Protein AF-A0A2H0XTJ5-F1 (afdb_monomer)

Radius of gyration: 18.77 Å; Cα contacts (8 Å, |Δi|>4): 258; chains: 1; bounding box: 38×48×47 Å

Organism: NCBI:txid2014293

Mean predicted aligned error: 5.38 Å

Sequence (256 aa):
MKNSYQYGIGRVRALEAYLMTKQQIERMAGSESFEATFAVLSETPYAETLPRLKTAFDFEELVKLEFIALEDLLLKLSFNHPVIASLFAKRIYTTSPFEVDKQYFANLRKACKTTQSPLIKNFIKHMIDSVNLKSLLRSRSKEELFSAFIPGGLLDRDLILSLSGKSLDEIISRLEFSPYFPAIKVSFPHLFERQLDNFMINEFKRAKYLASGLDPLVGFFLAKENELKTIRFILICKKNSVVSKEINERVRINYA

Nearest PDB structures (foldseek):
  5gar-assembly1_M  TM=6.856E-01  e=7.584E-07  Thermus thermophilus
  5y5z-assembly1_M  TM=6.726E-01  e=1.082E-05  Thermus thermophilus HB8
  1r5z-assembly2_B  TM=6.935E-01  e=3.363E-04  Thermus thermophilus
  6xby-assembly1_d  TM=6.479E-01  e=3.858E-04  Bos taurus
  1v9m-assembly1_A  TM=6.175E-01  e=3.521E-04  Thermus thermophilus

pLDDT: mean 88.07, std 10.21, range [39.62, 97.06]

Structure (mmCIF, N/CA/C/O backbone):
data_AF-A0A2H0XTJ5-F1
#
_entry.id   AF-A0A2H0XTJ5-F1
#
loop_
_atom_site.group_PDB
_atom_site.id
_atom_site.type_symbol
_atom_site.label_atom_id
_atom_site.label_alt_id
_atom_site.label_comp_id
_atom_site.label_asym_id
_atom_site.label_entity_id
_atom_site.label_seq_id
_atom_site.pdbx_PDB_ins_code
_atom_site.Cartn_x
_atom_site.Cartn_y
_atom_site.Cartn_z
_atom_site.occupancy
_atom_site.B_iso_or_equiv
_atom_site.auth_seq_id
_atom_site.auth_comp_id
_atom_site.auth_asym_id
_atom_site.auth_atom_id
_atom_site.pdbx_PDB_model_num
ATOM 1 N N . MET A 1 1 ? 8.562 -11.895 -26.395 1.00 49.59 1 MET A N 1
ATOM 2 C CA . MET A 1 1 ? 8.035 -11.989 -25.009 1.00 49.59 1 MET A CA 1
ATOM 3 C C . MET A 1 1 ? 6.652 -11.323 -24.826 1.00 49.59 1 MET A C 1
ATOM 5 O O . MET A 1 1 ? 6.397 -10.754 -23.776 1.00 49.59 1 MET A O 1
ATOM 9 N N . LYS A 1 2 ? 5.724 -11.374 -25.801 1.00 47.22 2 LYS A N 1
ATOM 10 C CA . LYS A 1 2 ? 4.393 -10.723 -25.669 1.00 47.22 2 LYS A CA 1
ATOM 11 C C . LYS A 1 2 ? 3.303 -11.627 -25.054 1.00 47.22 2 LYS A C 1
ATOM 13 O O . LYS A 1 2 ? 2.285 -11.114 -24.611 1.00 47.22 2 LYS A O 1
ATOM 18 N N . ASN A 1 3 ? 3.546 -12.941 -24.964 1.00 53.50 3 ASN A N 1
ATOM 19 C CA . ASN A 1 3 ? 2.555 -13.942 -24.532 1.00 53.50 3 ASN A CA 1
ATOM 20 C C . ASN A 1 3 ? 2.832 -14.606 -23.174 1.00 53.50 3 ASN A C 1
ATOM 22 O O . ASN A 1 3 ? 2.044 -15.443 -22.752 1.00 53.50 3 ASN A O 1
ATOM 26 N N . SER A 1 4 ? 3.909 -14.251 -22.467 1.00 70.94 4 SER A N 1
ATOM 27 C CA . SER A 1 4 ? 4.348 -15.031 -21.301 1.00 70.94 4 SER A CA 1
ATOM 28 C C . SER A 1 4 ? 3.350 -14.993 -20.134 1.00 70.94 4 SER A C 1
ATOM 30 O O . SER A 1 4 ? 3.146 -16.001 -19.474 1.00 70.94 4 SER A O 1
ATOM 32 N N . TYR A 1 5 ? 2.678 -13.862 -19.899 1.00 86.88 5 TYR A N 1
ATOM 33 C CA . TYR A 1 5 ? 1.877 -13.653 -18.683 1.00 86.88 5 TYR A CA 1
ATOM 34 C C . TYR A 1 5 ? 0.375 -13.913 -18.839 1.00 86.88 5 TYR A C 1
ATOM 36 O O . TYR A 1 5 ? -0.358 -13.712 -17.880 1.00 86.88 5 TYR A O 1
ATOM 44 N N . GLN A 1 6 ? -0.114 -14.352 -20.005 1.00 88.62 6 GLN A N 1
ATOM 45 C CA . GLN A 1 6 ? -1.562 -14.448 -20.266 1.00 88.62 6 GLN A CA 1
ATOM 46 C C . GLN A 1 6 ? -2.296 -15.347 -19.264 1.00 88.62 6 GLN A C 1
ATOM 48 O O . GLN A 1 6 ? -3.328 -14.956 -18.721 1.00 88.62 6 GLN A O 1
ATOM 53 N N . TYR A 1 7 ? -1.718 -16.510 -18.950 1.00 90.62 7 TYR A N 1
ATOM 54 C CA . TYR A 1 7 ? -2.244 -17.390 -17.906 1.00 90.62 7 TYR A CA 1
ATOM 55 C C . TYR A 1 7 ? -2.279 -16.692 -16.538 1.00 90.62 7 TYR A C 1
ATOM 57 O O . TYR A 1 7 ? -3.302 -16.711 -15.856 1.00 90.62 7 TYR A O 1
ATOM 65 N N . GLY A 1 8 ? -1.185 -16.019 -16.163 1.00 91.69 8 GLY A N 1
ATOM 66 C CA . GLY A 1 8 ? -1.098 -15.263 -14.914 1.00 91.69 8 GLY A CA 1
ATOM 67 C C . GLY A 1 8 ? -2.139 -14.155 -14.818 1.00 91.69 8 GLY A C 1
ATOM 68 O O . GLY A 1 8 ? -2.797 -14.036 -13.790 1.00 91.69 8 GLY A O 1
ATOM 69 N N . ILE A 1 9 ? -2.352 -13.412 -15.906 1.00 90.94 9 ILE A N 1
ATOM 70 C CA . ILE A 1 9 ? -3.372 -12.362 -16.012 1.00 90.94 9 ILE A CA 1
ATOM 71 C C . ILE A 1 9 ? -4.774 -12.953 -15.831 1.00 90.94 9 ILE A C 1
ATOM 73 O O . ILE A 1 9 ? -5.553 -12.440 -15.030 1.00 90.94 9 ILE A O 1
ATOM 77 N N . GLY A 1 10 ? -5.099 -14.038 -16.541 1.00 90.75 10 GLY A N 1
ATOM 78 C CA . GLY A 1 10 ? -6.387 -14.720 -16.393 1.00 90.75 10 GLY A CA 1
ATOM 79 C C . GLY A 1 10 ? -6.615 -15.206 -14.961 1.00 90.75 10 GLY A C 1
ATOM 80 O O . GLY A 1 10 ? -7.697 -15.019 -14.406 1.00 90.75 10 GLY A O 1
ATOM 81 N N . ARG A 1 11 ? -5.569 -15.753 -14.327 1.00 93.44 11 ARG A N 1
ATOM 82 C CA . ARG A 1 11 ? -5.642 -16.238 -12.948 1.00 93.44 11 ARG A CA 1
ATOM 83 C C . ARG A 1 11 ? -5.862 -15.111 -11.941 1.00 93.44 11 ARG A C 1
ATOM 85 O O . ARG A 1 11 ? -6.751 -15.253 -11.108 1.00 93.44 11 ARG A O 1
ATOM 92 N N . VAL A 1 12 ? -5.114 -14.005 -12.012 1.00 92.31 12 VAL A N 1
ATOM 93 C CA . VAL A 1 12 ? -5.320 -12.881 -11.076 1.00 92.31 12 VAL A CA 1
ATOM 94 C C . VAL A 1 12 ? -6.685 -12.226 -11.268 1.00 92.31 12 VAL A C 1
ATOM 96 O O . VAL A 1 12 ? -7.342 -11.936 -10.279 1.00 92.31 12 VAL A O 1
ATOM 99 N N . ARG A 1 13 ? -7.180 -12.100 -12.507 1.00 89.38 13 ARG A N 1
ATOM 100 C CA . ARG A 1 13 ? -8.530 -11.571 -12.773 1.00 89.38 13 ARG A CA 1
ATOM 101 C C . ARG A 1 13 ? -9.635 -12.435 -12.173 1.00 89.38 13 ARG A C 1
ATOM 103 O O . ARG A 1 13 ? -10.603 -11.898 -11.653 1.00 89.38 13 ARG A O 1
ATOM 110 N N . ALA A 1 14 ? -9.493 -13.759 -12.219 1.00 91.75 14 ALA A N 1
ATOM 111 C CA . ALA A 1 14 ? -10.429 -14.651 -11.540 1.00 91.75 14 ALA A CA 1
ATOM 112 C C . ALA A 1 14 ? -10.365 -14.479 -10.011 1.00 91.75 14 ALA A C 1
ATOM 114 O O . ALA A 1 14 ? -11.395 -14.482 -9.346 1.00 91.75 14 ALA A O 1
ATOM 115 N N . LEU A 1 15 ? -9.163 -14.286 -9.457 1.00 93.25 15 LEU A N 1
ATOM 116 C CA . LEU A 1 15 ? -8.963 -14.073 -8.022 1.00 93.25 15 LEU A CA 1
ATOM 117 C C . LEU A 1 15 ? -9.425 -12.693 -7.536 1.00 93.25 15 LEU A C 1
ATOM 119 O O . LEU A 1 15 ? -9.760 -12.558 -6.365 1.00 93.25 15 LEU A O 1
ATOM 123 N N . GLU A 1 16 ? -9.506 -11.682 -8.406 1.00 90.31 16 GLU A N 1
ATOM 124 C CA . GLU A 1 16 ? -10.088 -10.380 -8.052 1.00 90.31 16 GLU A CA 1
ATOM 125 C C . GLU A 1 16 ? -11.544 -10.496 -7.578 1.00 90.31 16 GLU A C 1
ATOM 127 O O . GLU A 1 16 ? -11.965 -9.703 -6.741 1.00 90.31 16 GLU A O 1
ATOM 132 N N . ALA A 1 17 ? -12.299 -11.498 -8.048 1.00 90.00 17 ALA A N 1
ATOM 133 C CA . ALA A 1 17 ? -13.667 -11.758 -7.587 1.00 90.00 17 ALA A CA 1
ATOM 134 C C . ALA A 1 17 ? -13.741 -12.223 -6.119 1.00 90.00 17 ALA A C 1
ATOM 136 O O . ALA A 1 17 ? -14.810 -12.191 -5.518 1.00 90.00 17 ALA A O 1
ATOM 137 N N . TYR A 1 18 ? -12.609 -12.644 -5.547 1.00 91.50 18 TYR A N 1
ATOM 138 C CA . TYR A 1 18 ? -12.470 -13.067 -4.153 1.00 91.50 18 TYR A CA 1
ATOM 139 C C . TYR A 1 18 ? -11.888 -11.961 -3.261 1.00 91.50 18 TYR A C 1
ATOM 141 O O . TYR A 1 18 ? -11.615 -12.191 -2.084 1.00 91.50 18 TYR A O 1
ATOM 149 N N . LEU A 1 19 ? -11.677 -10.756 -3.796 1.00 92.62 19 LEU A N 1
ATOM 150 C CA . LEU A 1 19 ? -11.391 -9.599 -2.959 1.00 92.62 19 LEU A CA 1
ATOM 151 C C . LEU A 1 19 ? -12.629 -9.243 -2.134 1.00 92.62 19 LEU A C 1
ATOM 153 O O . LEU A 1 19 ? -13.767 -9.356 -2.591 1.00 92.62 19 LEU A O 1
ATOM 157 N N . MET A 1 20 ? -12.398 -8.787 -0.911 1.00 93.25 20 MET A N 1
ATOM 158 C CA . MET A 1 20 ? -13.435 -8.284 -0.035 1.00 93.25 20 MET A CA 1
ATOM 159 C C . MET A 1 20 ? -14.155 -7.120 -0.692 1.00 93.25 20 MET A C 1
ATOM 161 O O . MET A 1 20 ? -13.550 -6.128 -1.100 1.00 93.25 20 MET A O 1
ATOM 165 N N . THR A 1 21 ? -15.472 -7.228 -0.711 1.00 92.50 21 THR A N 1
ATOM 166 C CA . THR A 1 21 ? -16.360 -6.176 -1.181 1.00 92.50 21 THR A CA 1
ATOM 167 C C . THR A 1 21 ? -16.395 -5.009 -0.200 1.00 92.50 21 THR A C 1
ATOM 169 O O . THR A 1 21 ? -16.154 -5.154 1.005 1.00 92.50 21 THR A O 1
ATOM 172 N N . LYS A 1 22 ? -16.798 -3.838 -0.702 1.00 91.06 22 LYS A N 1
ATOM 173 C CA . LYS A 1 22 ? -17.094 -2.668 0.133 1.00 91.06 22 LYS A CA 1
ATOM 174 C C . LYS A 1 22 ? -18.067 -3.000 1.275 1.00 91.06 22 LYS A C 1
ATOM 176 O O . LYS A 1 22 ? -17.803 -2.625 2.412 1.00 91.06 22 LYS A O 1
ATOM 181 N N . GLN A 1 23 ? -19.126 -3.764 0.997 1.00 91.81 23 GLN A N 1
ATOM 182 C CA . GLN A 1 23 ? -20.123 -4.152 1.999 1.00 91.81 23 GLN A CA 1
ATOM 183 C C . GLN A 1 23 ? -19.518 -4.999 3.129 1.00 91.81 23 GLN A C 1
ATOM 185 O O . GLN A 1 23 ? -19.837 -4.784 4.295 1.00 91.81 23 GLN A O 1
ATOM 190 N N . GLN A 1 24 ? -18.632 -5.950 2.814 1.00 94.31 24 GLN A N 1
ATOM 191 C CA . GLN A 1 24 ? -17.963 -6.757 3.842 1.00 94.31 24 GLN A CA 1
ATOM 192 C C . GLN A 1 24 ? -17.055 -5.895 4.729 1.00 94.31 24 GLN A C 1
ATOM 194 O O . GLN A 1 24 ? -17.065 -6.053 5.947 1.00 94.31 24 GLN A O 1
ATOM 199 N N . ILE A 1 25 ? -16.322 -4.942 4.144 1.00 94.00 25 ILE A N 1
ATOM 200 C CA . ILE A 1 25 ? -15.480 -4.008 4.908 1.00 94.00 25 ILE A CA 1
ATOM 201 C C . ILE A 1 25 ? -16.328 -3.102 5.809 1.00 94.00 25 ILE A C 1
ATOM 203 O O . ILE A 1 25 ? -15.980 -2.909 6.973 1.00 94.00 25 ILE A O 1
ATOM 207 N N . GLU A 1 26 ? -17.453 -2.585 5.314 1.00 93.38 26 GLU A N 1
ATOM 208 C CA . GLU A 1 26 ? -18.384 -1.770 6.106 1.00 93.38 26 GLU A CA 1
ATOM 209 C C . GLU A 1 26 ? -19.006 -2.572 7.257 1.00 93.38 26 GLU A C 1
ATOM 211 O O . GLU A 1 26 ? -19.064 -2.079 8.384 1.00 93.38 26 GLU A O 1
ATOM 216 N N . ARG A 1 27 ? -19.388 -3.838 7.021 1.00 94.31 27 ARG A N 1
ATOM 217 C CA . ARG A 1 27 ? -19.859 -4.753 8.079 1.00 94.31 27 ARG A CA 1
ATOM 218 C C . ARG A 1 27 ? -18.795 -4.966 9.158 1.00 94.31 27 ARG A C 1
ATOM 220 O O . ARG A 1 27 ? -19.106 -4.881 10.345 1.00 94.31 27 ARG A O 1
ATOM 227 N N . MET A 1 28 ? -17.538 -5.191 8.769 1.00 94.62 28 MET A N 1
ATOM 228 C CA . MET A 1 28 ? -16.428 -5.324 9.721 1.00 94.62 28 MET A CA 1
ATOM 229 C C . MET A 1 28 ? -16.216 -4.039 10.532 1.00 94.62 28 MET A C 1
ATOM 231 O O . MET A 1 28 ? -16.135 -4.080 11.756 1.00 94.62 28 MET A O 1
ATOM 235 N N . ALA A 1 29 ? -16.160 -2.881 9.872 1.00 94.00 29 ALA A N 1
ATOM 236 C CA . ALA A 1 29 ? -15.963 -1.597 10.544 1.00 94.00 29 ALA A CA 1
ATOM 237 C C . ALA A 1 29 ? -17.132 -1.237 11.484 1.00 94.00 29 ALA A C 1
ATOM 239 O O . ALA A 1 29 ? -16.916 -0.659 12.554 1.00 94.00 29 ALA A O 1
ATOM 240 N N . GLY A 1 30 ? -18.356 -1.614 11.107 1.00 93.38 30 GLY A N 1
ATOM 241 C CA . GLY A 1 30 ? -19.582 -1.396 11.873 1.00 93.38 30 GLY A CA 1
ATOM 242 C C . GLY A 1 30 ? -19.795 -2.348 13.052 1.00 93.38 30 GLY A C 1
ATOM 243 O O . GLY A 1 30 ? -20.556 -2.000 13.950 1.00 93.38 30 GLY A O 1
ATOM 244 N N . SER A 1 31 ? -19.113 -3.496 13.083 1.00 93.25 31 SER A N 1
ATOM 245 C CA . SER A 1 31 ? -19.304 -4.551 14.092 1.00 93.25 31 S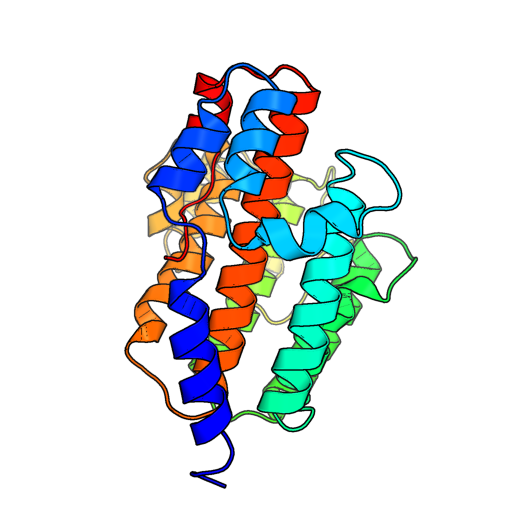ER A CA 1
ATOM 246 C C . SER A 1 31 ? -19.079 -4.059 15.527 1.00 93.25 31 SER A C 1
ATOM 248 O O . SER A 1 31 ? -18.193 -3.249 15.776 1.00 93.25 31 SER A O 1
ATOM 250 N N . GLU A 1 32 ? -19.848 -4.553 16.494 1.00 89.56 32 GLU A N 1
ATOM 251 C CA . GLU A 1 32 ? -19.819 -4.033 17.874 1.00 89.56 32 GLU A CA 1
ATOM 252 C C . GLU A 1 32 ? -18.581 -4.464 18.670 1.00 89.56 32 GLU A C 1
ATOM 254 O O . GLU A 1 32 ? -18.147 -3.750 19.571 1.00 89.56 32 GLU A O 1
ATOM 259 N N . SER A 1 33 ? -17.973 -5.596 18.309 1.00 90.12 33 SER A N 1
ATOM 260 C CA . SER A 1 33 ? -16.807 -6.144 19.000 1.00 90.12 33 SER A CA 1
ATOM 261 C C . SER A 1 33 ? -15.762 -6.702 18.037 1.00 90.12 33 SER A C 1
ATOM 263 O O . SER A 1 33 ? -15.978 -6.837 16.825 1.00 90.12 33 SER A O 1
ATOM 265 N N . PHE A 1 34 ? -14.600 -7.032 18.592 1.00 89.38 34 PHE A N 1
ATOM 266 C CA . PHE A 1 34 ? -13.524 -7.699 17.874 1.00 89.38 34 PHE A CA 1
ATOM 267 C C . PHE A 1 34 ? -13.931 -9.106 17.399 1.00 89.38 34 PHE A C 1
ATOM 269 O O . PHE A 1 34 ? -13.683 -9.458 16.248 1.00 89.38 34 PHE A O 1
ATOM 276 N N . GLU A 1 35 ? -14.646 -9.867 18.227 1.00 91.00 35 GLU A N 1
ATOM 277 C CA . GLU A 1 35 ? -15.180 -11.195 17.905 1.00 91.00 35 GLU A CA 1
ATOM 278 C C . GLU A 1 35 ? -16.220 -11.119 16.785 1.00 91.00 35 GLU A C 1
ATOM 280 O O . GLU A 1 35 ? -16.143 -11.885 15.827 1.00 91.00 35 GLU A O 1
ATOM 285 N N . ALA A 1 36 ? -17.145 -10.154 16.850 1.00 92.38 36 ALA A N 1
ATOM 286 C CA . ALA A 1 36 ? -18.127 -9.928 15.789 1.00 92.38 36 ALA A CA 1
ATOM 287 C C . ALA A 1 36 ? -17.445 -9.559 14.460 1.00 92.38 36 ALA A C 1
ATOM 289 O O . ALA A 1 36 ? -17.794 -10.080 13.402 1.00 92.38 36 ALA A O 1
ATOM 290 N N . THR A 1 37 ? -16.407 -8.720 14.520 1.00 93.12 37 THR A N 1
ATOM 291 C CA . THR A 1 37 ? -15.593 -8.359 13.348 1.00 93.12 37 THR A CA 1
ATOM 292 C C . THR A 1 37 ? -14.912 -9.588 12.738 1.00 93.12 37 THR A C 1
ATOM 294 O O . THR A 1 37 ? -14.866 -9.743 11.517 1.00 93.12 37 THR A O 1
ATOM 297 N N . PHE A 1 38 ? -14.388 -10.480 13.577 1.00 89.56 38 PHE A N 1
ATOM 298 C CA . PHE A 1 38 ? -13.741 -11.713 13.141 1.00 89.56 38 PHE A CA 1
ATOM 299 C C . PHE A 1 38 ? -14.737 -12.757 12.612 1.00 89.56 38 PHE A C 1
ATOM 301 O O . PHE A 1 38 ? -14.410 -13.503 11.688 1.00 89.56 38 PHE A O 1
ATOM 308 N N . ALA A 1 39 ? -15.967 -12.779 13.129 1.00 91.44 39 ALA A N 1
ATOM 309 C CA . ALA A 1 39 ? -17.047 -13.592 12.577 1.00 91.44 39 ALA A CA 1
ATOM 310 C C . ALA A 1 39 ? -17.358 -13.172 11.132 1.00 91.44 39 ALA A C 1
ATOM 312 O O . ALA A 1 39 ? -17.374 -14.023 10.249 1.00 91.44 39 ALA A O 1
ATOM 313 N N . VAL A 1 40 ? -17.456 -11.863 10.857 1.00 93.94 40 VAL A N 1
ATOM 314 C CA . VAL A 1 40 ? -17.599 -11.356 9.478 1.00 93.94 40 VAL A CA 1
ATOM 315 C C . VAL A 1 40 ? -16.413 -11.780 8.609 1.00 93.94 40 VAL A C 1
ATOM 317 O O . VAL A 1 40 ? -16.605 -12.187 7.468 1.00 93.94 40 VAL A O 1
ATOM 320 N N . LEU A 1 41 ? -15.185 -11.732 9.136 1.00 93.19 41 LEU A N 1
ATOM 321 C CA . LEU A 1 41 ? -13.993 -12.178 8.407 1.00 93.19 41 LEU A CA 1
ATOM 322 C C . LEU A 1 41 ? -14.039 -13.680 8.075 1.00 93.19 41 LEU A C 1
ATOM 324 O O . LEU A 1 41 ? -13.599 -14.084 7.000 1.00 93.19 41 LEU A O 1
ATOM 328 N N . SER A 1 42 ? -14.630 -14.493 8.948 1.00 91.69 42 SER A N 1
ATOM 329 C CA . SER A 1 42 ? -14.846 -15.932 8.736 1.00 91.69 42 SER A CA 1
ATOM 330 C C . SER A 1 42 ? -15.876 -16.247 7.641 1.00 91.69 42 SER A C 1
ATOM 332 O O . SER A 1 42 ? -15.959 -17.387 7.200 1.00 91.69 42 SER A O 1
ATOM 334 N N . GLU A 1 43 ? -16.639 -15.259 7.167 1.00 93.38 43 GLU A N 1
ATOM 335 C CA . GLU A 1 43 ? -17.560 -15.392 6.024 1.00 93.38 43 GLU A CA 1
ATOM 336 C C . GLU A 1 43 ? -16.899 -15.028 4.679 1.00 93.38 43 GLU A C 1
ATOM 338 O O . GLU A 1 43 ? -17.547 -14.996 3.632 1.00 93.38 43 GLU A O 1
ATOM 343 N N . THR A 1 44 ? -15.613 -14.682 4.693 1.00 93.38 44 THR A N 1
ATOM 344 C CA . THR A 1 44 ? -14.850 -14.266 3.508 1.00 93.38 44 THR A CA 1
ATOM 345 C C . THR A 1 44 ? -13.850 -15.352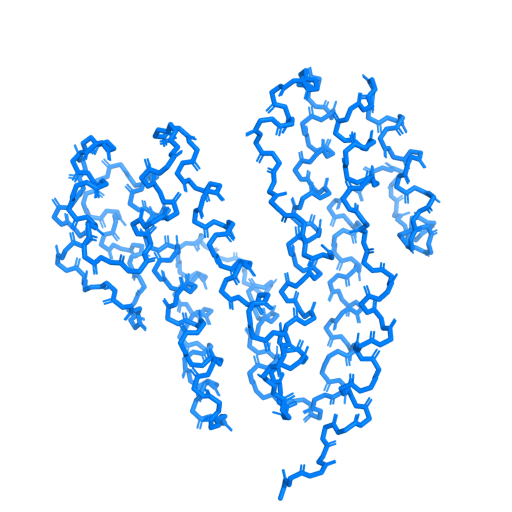 3.096 1.00 93.38 44 THR A C 1
ATOM 347 O O . THR A 1 44 ? -13.675 -16.327 3.829 1.00 93.38 44 THR A O 1
ATOM 350 N N . PRO A 1 45 ? -13.111 -15.192 1.981 1.00 92.69 45 PRO A N 1
ATOM 351 C CA . PRO A 1 45 ? -12.065 -16.148 1.603 1.00 92.69 45 PRO A CA 1
ATOM 352 C C . PRO A 1 45 ? -10.981 -16.361 2.672 1.00 92.69 45 PRO A C 1
ATOM 354 O O . PRO A 1 45 ? -10.313 -17.391 2.669 1.00 92.69 45 PRO A O 1
ATOM 357 N N . TYR A 1 46 ? -10.845 -15.442 3.637 1.00 93.56 46 TYR A N 1
ATOM 358 C CA . TYR A 1 46 ? -9.939 -15.608 4.775 1.00 93.56 46 TYR A CA 1
ATOM 359 C C . TYR A 1 46 ? -10.293 -16.805 5.668 1.00 93.56 46 TYR A C 1
ATOM 361 O O . TYR A 1 46 ? -9.413 -17.298 6.373 1.00 93.56 46 TYR A O 1
ATOM 369 N N . ALA A 1 47 ? -11.525 -17.325 5.600 1.00 93.25 47 ALA A N 1
ATOM 370 C CA . ALA A 1 47 ? -11.966 -18.529 6.306 1.00 93.25 47 ALA A CA 1
ATOM 371 C C . ALA A 1 47 ? -11.059 -19.752 6.074 1.00 93.25 47 ALA A C 1
ATOM 373 O O . ALA A 1 47 ? -10.957 -20.610 6.945 1.00 93.25 47 ALA A O 1
ATOM 374 N N . GLU A 1 48 ? -10.363 -19.828 4.935 1.00 92.06 48 GLU A N 1
ATOM 375 C CA . GLU A 1 48 ? -9.410 -20.908 4.642 1.00 92.06 48 GLU A CA 1
ATOM 376 C C . GLU A 1 48 ? -8.092 -20.789 5.429 1.00 92.06 48 GLU A C 1
ATOM 378 O O . GLU A 1 48 ? -7.407 -21.791 5.678 1.00 92.06 48 GLU A O 1
ATOM 383 N N . THR A 1 49 ? -7.728 -19.568 5.827 1.00 92.19 49 THR A N 1
ATOM 384 C CA . THR A 1 49 ? -6.479 -19.256 6.534 1.00 92.19 49 THR A CA 1
ATOM 385 C C . THR A 1 49 ? -6.678 -19.196 8.045 1.00 92.19 49 THR A C 1
ATOM 387 O O . THR A 1 49 ? -5.768 -19.576 8.780 1.00 92.19 49 THR A O 1
ATOM 390 N N . LEU A 1 50 ? -7.859 -18.792 8.529 1.00 91.00 50 LEU A N 1
ATOM 391 C CA . LEU A 1 50 ? -8.143 -18.676 9.969 1.00 91.00 50 LEU A CA 1
ATOM 392 C C . LEU A 1 50 ? -7.843 -19.957 10.783 1.00 91.00 50 LEU A C 1
ATOM 394 O O . LEU A 1 50 ? -7.252 -19.834 11.855 1.00 91.00 50 LEU A O 1
ATOM 398 N N . PRO A 1 51 ? -8.142 -21.184 10.305 1.00 89.75 51 PRO A N 1
ATOM 399 C CA . PRO A 1 51 ? -7.812 -22.413 11.033 1.00 89.75 51 PRO A CA 1
ATOM 400 C C . PRO A 1 51 ? -6.307 -22.704 11.131 1.00 89.75 51 PRO A C 1
ATOM 402 O O . PRO A 1 51 ? -5.901 -23.577 11.890 1.00 89.75 51 PRO A O 1
ATOM 405 N N . ARG A 1 52 ? -5.475 -22.018 10.336 1.00 90.81 52 ARG A N 1
ATOM 406 C CA . ARG A 1 52 ? -4.014 -22.206 10.290 1.00 90.81 52 ARG A CA 1
ATOM 407 C C . ARG A 1 52 ? -3.267 -21.283 11.253 1.00 90.81 52 ARG A C 1
ATOM 409 O O . ARG A 1 52 ? -2.043 -21.371 11.336 1.00 90.81 52 ARG A O 1
ATOM 416 N N . LEU A 1 53 ? -3.976 -20.384 11.935 1.00 89.81 53 LEU A N 1
ATOM 417 C CA . LEU A 1 53 ? -3.397 -19.491 12.934 1.00 89.81 53 LEU A CA 1
ATOM 418 C C . LEU A 1 53 ? -2.988 -20.297 14.172 1.00 89.81 53 LEU A C 1
ATOM 420 O O . LEU A 1 53 ? -3.732 -21.156 14.639 1.00 89.81 53 LEU A O 1
ATOM 424 N N . LYS A 1 54 ? -1.814 -20.003 14.731 1.00 87.62 54 LYS A N 1
ATOM 425 C CA . LYS A 1 54 ? -1.322 -20.612 15.976 1.00 87.62 54 LYS A CA 1
ATOM 426 C C . LYS A 1 54 ? -2.123 -20.144 17.178 1.00 87.62 54 LYS A C 1
ATOM 428 O O . LYS A 1 54 ? -2.316 -20.907 18.118 1.00 87.62 54 LYS A O 1
ATOM 433 N N . THR A 1 55 ? -2.553 -18.886 17.145 1.00 86.88 55 THR A N 1
ATOM 434 C CA . THR A 1 55 ? -3.361 -18.272 18.195 1.00 86.88 55 THR A CA 1
ATOM 435 C C . THR A 1 55 ? -4.661 -17.771 17.589 1.00 86.88 55 THR A C 1
ATOM 437 O O . THR A 1 55 ? -4.662 -17.108 16.548 1.00 86.88 55 THR A O 1
ATOM 440 N N . ALA A 1 56 ? -5.779 -18.074 18.250 1.00 80.19 56 ALA A N 1
ATOM 441 C CA . ALA A 1 56 ? -7.075 -17.550 17.851 1.00 80.19 56 ALA A CA 1
ATOM 442 C C . ALA A 1 56 ? -7.024 -16.017 17.785 1.00 80.19 56 ALA A C 1
ATOM 444 O O . ALA A 1 56 ? -6.465 -15.361 18.665 1.00 80.19 56 ALA A O 1
ATOM 445 N N . PHE A 1 57 ? -7.615 -15.460 16.731 1.00 79.81 57 PHE A N 1
ATOM 446 C CA . PHE A 1 57 ? -7.662 -14.023 16.485 1.00 79.81 57 PHE A CA 1
ATOM 447 C C . PHE A 1 57 ? -6.304 -13.310 16.300 1.00 79.81 57 PHE A C 1
ATOM 449 O O . PHE A 1 57 ? -6.227 -12.081 16.404 1.00 79.81 57 PHE A O 1
ATOM 456 N N . ASP A 1 58 ? -5.229 -14.039 15.984 1.00 86.50 58 ASP A N 1
ATOM 457 C CA . ASP A 1 58 ? -3.944 -13.426 15.637 1.00 86.50 58 ASP A CA 1
ATOM 458 C C . ASP A 1 58 ? -3.957 -12.868 14.205 1.00 86.50 58 ASP A C 1
ATOM 460 O O . ASP A 1 58 ? -3.705 -13.557 13.213 1.00 86.50 58 ASP A O 1
ATOM 464 N N . PHE A 1 59 ? -4.264 -11.576 14.094 1.00 84.75 59 PHE A N 1
ATOM 465 C CA . PHE A 1 59 ? -4.316 -10.894 12.805 1.00 84.75 59 PHE A CA 1
ATOM 466 C C . PHE A 1 59 ? -2.929 -10.624 12.201 1.00 84.75 59 PHE A C 1
ATOM 468 O O . PHE A 1 59 ? -2.829 -10.451 10.986 1.00 84.75 59 PHE A O 1
ATOM 475 N N . GLU A 1 60 ? -1.860 -10.570 13.002 1.00 86.50 60 GLU A N 1
ATOM 476 C CA . GLU A 1 60 ? -0.503 -10.400 12.468 1.00 86.50 60 GLU A CA 1
ATOM 477 C C . GLU A 1 60 ? -0.054 -11.692 11.784 1.00 86.50 60 GLU A C 1
ATOM 479 O O . GLU A 1 60 ? 0.521 -11.650 10.693 1.00 86.50 60 GLU A O 1
ATOM 484 N N . GLU A 1 61 ? -0.378 -12.845 12.375 1.00 90.19 61 GLU A N 1
ATOM 485 C CA . GLU A 1 61 ? -0.153 -14.140 11.741 1.00 90.19 61 GLU A CA 1
ATOM 486 C C . GLU A 1 61 ? -1.031 -14.340 10.499 1.00 90.19 61 GLU A C 1
ATOM 488 O O . GLU A 1 61 ? -0.522 -14.797 9.474 1.00 90.19 61 GLU A O 1
ATOM 493 N N . LEU A 1 62 ? -2.297 -13.909 10.531 1.00 90.31 62 LEU A N 1
ATOM 494 C CA . LEU A 1 62 ? -3.166 -13.918 9.349 1.00 90.31 62 LEU A CA 1
ATOM 495 C C . LEU A 1 62 ? -2.539 -13.140 8.191 1.00 90.31 62 LEU A C 1
ATOM 497 O O . LEU A 1 62 ? -2.315 -13.695 7.116 1.00 90.31 62 LEU A O 1
ATOM 501 N N . VAL A 1 63 ? -2.193 -11.867 8.422 1.00 89.00 63 VAL A N 1
ATOM 502 C CA . VAL A 1 63 ? -1.515 -11.033 7.419 1.00 89.00 63 VAL A CA 1
ATOM 503 C C . VAL A 1 63 ? -0.227 -11.714 6.966 1.00 89.00 63 VAL A C 1
ATOM 505 O O . VAL A 1 63 ? 0.111 -11.681 5.781 1.00 89.00 63 VAL A O 1
ATOM 508 N N . LYS A 1 64 ? 0.494 -12.368 7.885 1.00 90.19 64 LYS A N 1
ATOM 509 C CA . LYS A 1 64 ? 1.738 -13.042 7.544 1.00 90.19 64 LYS A CA 1
ATOM 510 C C . LYS A 1 64 ? 1.537 -14.166 6.531 1.00 90.19 64 LYS A C 1
ATOM 512 O O . LYS A 1 64 ? 2.269 -14.176 5.536 1.00 90.19 64 LYS A O 1
ATOM 517 N N . LEU A 1 65 ? 0.607 -15.078 6.806 1.00 92.75 65 LEU A N 1
ATOM 518 C CA . LEU A 1 65 ? 0.301 -16.247 5.980 1.00 92.75 65 LEU A CA 1
ATOM 519 C C . LEU A 1 65 ? -0.271 -15.840 4.620 1.00 92.75 65 LEU A C 1
ATOM 521 O O . LEU A 1 65 ? 0.186 -16.339 3.593 1.00 92.75 65 LEU A O 1
ATOM 525 N N . GLU A 1 66 ? -1.186 -14.873 4.608 1.00 93.75 66 GLU A N 1
ATOM 526 C CA . GLU A 1 66 ? -1.801 -14.340 3.388 1.00 93.75 66 GLU A CA 1
ATOM 527 C C . GLU A 1 66 ? -0.766 -13.732 2.440 1.00 93.75 66 GLU A C 1
ATOM 529 O O . GLU A 1 66 ? -0.771 -14.004 1.240 1.00 93.75 66 GLU A O 1
ATOM 534 N N . PHE A 1 67 ? 0.190 -12.964 2.970 1.00 91.69 67 PHE A N 1
ATOM 535 C CA . PHE A 1 67 ? 1.271 -12.436 2.142 1.00 91.69 67 PHE A CA 1
ATOM 536 C C . PHE A 1 67 ? 2.216 -13.524 1.617 1.00 91.69 67 PHE A C 1
ATOM 538 O O . PHE A 1 67 ? 2.702 -13.377 0.502 1.00 91.69 67 PHE A O 1
ATOM 545 N N . ILE A 1 68 ? 2.501 -14.586 2.387 1.00 93.12 68 ILE A N 1
ATOM 546 C CA . ILE A 1 68 ? 3.341 -15.705 1.910 1.00 93.12 68 ILE A CA 1
ATOM 547 C C . ILE A 1 68 ? 2.648 -16.416 0.742 1.00 93.12 68 ILE A C 1
ATOM 549 O O . ILE A 1 68 ? 3.277 -16.679 -0.281 1.00 93.12 68 ILE A O 1
ATOM 553 N N . ALA A 1 69 ? 1.346 -16.685 0.868 1.00 94.88 69 ALA A N 1
ATOM 554 C CA . ALA A 1 69 ? 0.561 -17.298 -0.200 1.00 94.88 69 ALA A CA 1
ATOM 555 C C . ALA A 1 69 ? 0.501 -16.403 -1.451 1.00 94.88 69 ALA A C 1
ATOM 557 O O . ALA A 1 69 ? 0.652 -16.885 -2.575 1.00 94.88 69 ALA A O 1
ATOM 558 N N . LEU A 1 70 ? 0.331 -15.090 -1.261 1.00 95.56 70 LEU A N 1
ATOM 559 C CA . LEU A 1 70 ? 0.330 -14.112 -2.346 1.00 95.56 70 LEU A CA 1
ATOM 560 C C . LEU A 1 70 ? 1.692 -14.018 -3.052 1.00 95.56 70 LEU A C 1
ATOM 562 O O . LEU A 1 70 ? 1.736 -13.919 -4.279 1.00 95.56 70 LEU A O 1
ATOM 566 N N . GLU A 1 71 ? 2.788 -14.049 -2.293 1.00 95.81 71 GLU A N 1
ATOM 567 C CA . GLU A 1 71 ? 4.157 -14.028 -2.816 1.00 95.81 71 GLU A CA 1
ATOM 568 C C . GLU A 1 71 ? 4.436 -15.248 -3.691 1.00 95.81 71 GLU A C 1
ATOM 570 O O . GLU A 1 71 ? 4.812 -15.091 -4.854 1.00 95.81 71 GLU A O 1
ATOM 575 N N . ASP A 1 72 ? 4.170 -16.449 -3.173 1.00 96.19 72 ASP A N 1
ATOM 576 C CA . ASP A 1 72 ? 4.336 -17.702 -3.911 1.00 96.19 72 ASP A CA 1
ATOM 577 C C . ASP A 1 72 ? 3.518 -17.703 -5.213 1.00 96.19 72 ASP A C 1
ATOM 579 O O . ASP A 1 72 ? 4.041 -18.002 -6.291 1.00 96.19 72 ASP A O 1
ATOM 583 N N . LEU A 1 73 ? 2.252 -17.279 -5.139 1.00 97.06 73 LEU A N 1
ATOM 584 C CA . LEU A 1 73 ? 1.381 -17.159 -6.302 1.00 97.06 73 LEU A CA 1
ATOM 585 C C . LEU A 1 73 ? 1.958 -16.194 -7.345 1.00 97.06 73 LEU A C 1
ATOM 587 O O . LEU A 1 73 ? 2.117 -16.564 -8.509 1.00 97.06 73 LEU A O 1
ATOM 591 N N . LEU A 1 74 ? 2.253 -14.949 -6.967 1.00 96.12 74 LEU A N 1
ATOM 592 C CA . LEU A 1 74 ? 2.652 -13.925 -7.934 1.00 96.12 74 LEU A CA 1
ATOM 593 C C . LEU A 1 74 ? 4.047 -14.170 -8.506 1.00 96.12 74 LEU A C 1
ATOM 595 O O . LEU A 1 74 ? 4.273 -13.885 -9.686 1.00 96.12 74 LEU A O 1
ATOM 599 N N . LEU A 1 75 ? 4.972 -14.735 -7.730 1.00 96.31 75 LEU A N 1
ATOM 600 C CA . LEU A 1 75 ? 6.272 -15.162 -8.244 1.00 96.31 75 LEU A CA 1
ATOM 601 C C . LEU A 1 75 ? 6.114 -16.270 -9.287 1.00 96.31 75 LEU A C 1
ATOM 603 O O . LEU A 1 75 ? 6.669 -16.147 -10.379 1.00 96.31 75 LEU A O 1
ATOM 607 N N . LYS A 1 76 ? 5.278 -17.283 -9.028 1.00 96.12 76 LYS A N 1
ATOM 608 C CA . LYS A 1 76 ? 4.968 -18.332 -10.015 1.00 96.12 76 LYS A CA 1
ATOM 609 C C . LYS A 1 76 ? 4.337 -17.758 -11.283 1.00 96.12 76 LYS A C 1
ATOM 611 O O . LYS A 1 76 ? 4.822 -18.021 -12.380 1.00 96.12 76 LYS A O 1
ATOM 616 N N . LEU A 1 77 ? 3.299 -16.928 -11.149 1.00 95.06 77 LEU A N 1
ATOM 617 C CA . LEU A 1 77 ? 2.582 -16.347 -12.294 1.00 95.06 77 LEU A CA 1
ATOM 618 C C . LEU A 1 77 ? 3.427 -15.357 -13.110 1.00 95.06 77 LEU A C 1
ATOM 620 O O . LEU A 1 77 ? 3.125 -15.109 -14.279 1.00 95.06 77 LEU A O 1
ATOM 624 N N . SER A 1 78 ? 4.470 -14.786 -12.506 1.00 93.94 78 SER A N 1
ATOM 625 C CA . SER A 1 78 ? 5.381 -13.841 -13.155 1.00 93.94 78 SER A CA 1
ATOM 626 C C . SER A 1 78 ? 6.718 -14.449 -13.584 1.00 93.94 78 SER A C 1
ATOM 628 O O . SER A 1 78 ? 7.574 -13.712 -14.072 1.00 93.94 78 SER A O 1
ATOM 630 N N . PHE A 1 79 ? 6.915 -15.763 -13.433 1.00 94.19 79 PHE A N 1
ATOM 631 C CA . PHE A 1 79 ? 8.203 -16.430 -13.673 1.00 94.19 79 PHE A CA 1
ATOM 632 C C . PHE A 1 79 ? 9.353 -15.779 -12.890 1.00 94.19 79 PHE A C 1
ATOM 634 O O . PHE A 1 79 ? 10.416 -15.495 -13.440 1.00 94.19 79 PHE A O 1
ATOM 641 N N . ASN A 1 80 ? 9.119 -15.510 -11.603 1.00 94.56 80 ASN A N 1
ATOM 642 C CA . ASN A 1 80 ? 10.053 -14.841 -10.697 1.00 94.56 80 ASN A CA 1
ATO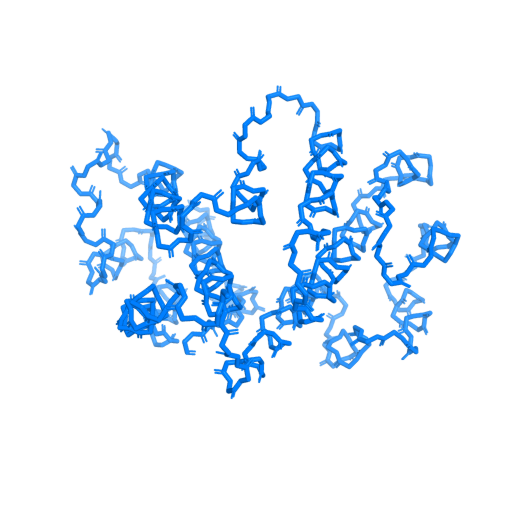M 643 C C . ASN A 1 80 ? 10.514 -13.470 -11.212 1.00 94.56 80 ASN A C 1
ATOM 645 O O . ASN A 1 80 ? 11.683 -13.103 -11.078 1.00 94.56 80 ASN A O 1
ATOM 649 N N . HIS A 1 81 ? 9.610 -12.701 -11.830 1.00 94.50 81 HIS A N 1
ATOM 650 C CA . HIS A 1 81 ? 9.996 -11.416 -12.394 1.00 94.50 81 HIS A CA 1
ATOM 651 C C . HIS A 1 81 ? 10.552 -10.484 -11.295 1.00 94.50 81 HIS A C 1
ATOM 653 O O . HIS A 1 81 ? 9.893 -10.303 -10.265 1.00 94.50 81 HIS A O 1
ATOM 659 N N . PRO A 1 82 ? 11.701 -9.808 -11.512 1.00 95.44 82 PRO A N 1
ATOM 660 C CA . PRO A 1 82 ? 12.366 -9.013 -10.476 1.00 95.44 82 PRO A CA 1
ATOM 661 C C . PRO A 1 82 ? 11.494 -7.931 -9.834 1.00 95.44 82 PRO A C 1
ATOM 663 O O . PRO A 1 82 ? 11.635 -7.658 -8.644 1.00 95.44 82 PRO A O 1
ATOM 666 N N . VAL A 1 83 ? 10.583 -7.317 -10.601 1.00 94.50 83 VAL A N 1
ATOM 667 C CA . VAL A 1 83 ? 9.621 -6.335 -10.061 1.00 94.50 83 VAL A CA 1
ATOM 668 C C . VAL A 1 83 ? 8.711 -6.977 -9.019 1.00 94.50 83 VAL A C 1
ATOM 670 O O . VAL A 1 83 ? 8.550 -6.402 -7.952 1.00 94.50 83 VAL A O 1
ATOM 673 N N . ILE A 1 84 ? 8.161 -8.163 -9.297 1.00 94.56 84 ILE A N 1
ATOM 674 C CA . ILE A 1 84 ? 7.269 -8.855 -8.361 1.00 94.56 84 ILE A CA 1
ATOM 675 C C . ILE A 1 84 ? 8.044 -9.264 -7.112 1.00 94.56 84 ILE A C 1
ATOM 677 O O . ILE A 1 84 ? 7.620 -8.926 -6.015 1.00 94.56 84 ILE A O 1
ATOM 681 N N . ALA A 1 85 ? 9.221 -9.876 -7.266 1.00 94.31 85 ALA A N 1
ATOM 682 C CA . ALA A 1 85 ? 10.078 -10.226 -6.130 1.00 94.31 85 ALA A CA 1
ATOM 683 C C . ALA A 1 85 ? 10.416 -9.008 -5.253 1.00 94.31 85 ALA A C 1
ATOM 685 O O . ALA A 1 85 ? 10.363 -9.067 -4.027 1.00 94.31 85 ALA A O 1
ATOM 686 N N . SER A 1 86 ? 10.699 -7.866 -5.882 1.00 93.50 86 SER A N 1
ATOM 687 C CA . SER A 1 86 ? 11.041 -6.642 -5.157 1.00 93.50 86 SER A CA 1
ATOM 688 C C . SER A 1 86 ? 9.864 -6.050 -4.379 1.00 93.50 86 SER A C 1
ATOM 690 O O . SER A 1 86 ? 10.118 -5.376 -3.388 1.00 93.50 86 SER A O 1
ATOM 692 N N . LEU A 1 87 ? 8.606 -6.302 -4.769 1.00 92.00 87 LEU A N 1
ATOM 693 C CA . LEU A 1 87 ? 7.423 -5.840 -4.022 1.00 92.00 87 LEU A CA 1
ATOM 694 C C . LEU A 1 87 ? 7.294 -6.529 -2.653 1.00 92.00 87 LEU A C 1
ATOM 696 O O . LEU A 1 87 ? 6.849 -5.904 -1.693 1.00 92.00 87 LEU A O 1
ATOM 700 N N . PHE A 1 88 ? 7.735 -7.783 -2.529 1.00 90.44 88 PHE A N 1
ATOM 701 C CA . PHE A 1 88 ? 7.680 -8.537 -1.268 1.00 90.44 88 PHE A CA 1
ATOM 702 C C . PHE A 1 88 ? 8.915 -8.341 -0.377 1.00 90.44 88 PHE A C 1
ATOM 704 O O . PHE A 1 88 ? 8.862 -8.586 0.831 1.00 90.44 88 PHE A O 1
ATOM 711 N N . ALA A 1 89 ? 10.007 -7.807 -0.936 1.00 84.62 89 ALA A N 1
ATOM 712 C CA . ALA A 1 89 ? 11.290 -7.660 -0.251 1.00 84.62 89 ALA A CA 1
ATOM 713 C C . ALA A 1 89 ? 11.239 -6.791 1.019 1.00 84.62 89 ALA A C 1
ATOM 715 O O . ALA A 1 89 ? 12.100 -6.937 1.884 1.00 84.62 89 ALA A O 1
ATOM 716 N N . LYS A 1 90 ? 10.223 -5.929 1.187 1.00 77.50 90 LYS A N 1
ATOM 717 C CA . LYS A 1 90 ? 10.065 -5.085 2.388 1.00 77.50 90 LYS A CA 1
ATOM 718 C C . LYS A 1 90 ? 10.046 -5.895 3.692 1.00 77.50 90 LYS A C 1
ATOM 720 O O . LYS A 1 90 ? 10.436 -5.383 4.735 1.00 77.50 90 LYS A O 1
ATOM 725 N N . ARG A 1 91 ? 9.612 -7.158 3.638 1.00 63.50 91 ARG A N 1
ATOM 726 C CA . ARG A 1 91 ? 9.410 -8.030 4.808 1.00 63.50 91 ARG A CA 1
ATOM 727 C C . ARG A 1 91 ? 10.683 -8.732 5.297 1.00 63.50 91 ARG A C 1
ATOM 729 O O . ARG A 1 91 ? 10.635 -9.379 6.337 1.00 63.50 91 ARG A O 1
ATOM 736 N N . ILE A 1 92 ? 11.797 -8.619 4.567 1.00 52.91 92 ILE A N 1
ATOM 737 C CA . ILE A 1 92 ? 13.048 -9.348 4.853 1.00 52.91 92 ILE A CA 1
ATOM 738 C C . ILE A 1 92 ? 13.930 -8.610 5.878 1.00 52.91 92 ILE A C 1
ATOM 740 O O . ILE A 1 92 ? 14.852 -9.195 6.441 1.00 52.91 92 ILE A O 1
ATOM 744 N N . TYR A 1 93 ? 13.659 -7.338 6.170 1.00 44.72 93 TYR A N 1
ATOM 745 C CA . TYR A 1 93 ? 14.605 -6.511 6.914 1.00 44.72 93 TYR A CA 1
ATOM 746 C C . TYR A 1 93 ? 14.267 -6.382 8.407 1.00 44.72 93 TYR A C 1
ATOM 748 O O . TYR A 1 93 ? 13.160 -6.010 8.786 1.00 44.72 93 TYR A O 1
ATOM 756 N N . THR A 1 94 ? 15.265 -6.658 9.250 1.00 39.62 94 THR A N 1
ATOM 757 C CA . THR A 1 94 ? 15.217 -6.665 10.725 1.00 39.62 94 THR A CA 1
ATOM 758 C C . THR A 1 94 ? 15.941 -5.462 11.356 1.00 39.62 94 THR A C 1
ATOM 760 O O . THR A 1 94 ? 16.356 -5.514 12.511 1.00 39.62 94 THR A O 1
ATOM 763 N N . THR A 1 95 ? 16.122 -4.365 10.612 1.00 41.47 95 THR A N 1
ATOM 764 C CA . THR A 1 95 ? 16.879 -3.165 11.036 1.00 41.47 95 THR A CA 1
ATOM 765 C C . THR A 1 95 ? 15.972 -1.924 11.128 1.00 41.47 95 THR A C 1
ATOM 767 O O . THR A 1 95 ? 14.804 -1.985 10.757 1.00 41.47 95 THR A O 1
ATOM 770 N N . SER A 1 96 ? 16.498 -0.807 11.656 1.00 50.00 96 SER A N 1
ATOM 771 C CA . SER A 1 96 ? 15.813 0.489 11.844 1.00 50.00 96 SER A CA 1
ATOM 772 C C . SER A 1 96 ? 14.855 0.865 10.690 1.00 50.00 96 SER A C 1
ATOM 774 O O . SER A 1 96 ? 15.272 0.785 9.530 1.00 50.00 96 SER A O 1
ATOM 776 N N . PRO A 1 97 ? 13.615 1.329 10.972 1.00 65.81 97 PRO A N 1
ATOM 777 C CA . PRO A 1 97 ? 12.553 1.505 9.972 1.00 65.81 97 PRO A CA 1
ATOM 778 C C . PRO A 1 97 ? 12.938 2.300 8.712 1.00 65.81 97 PRO A C 1
ATOM 780 O O . PRO A 1 97 ? 12.475 1.971 7.622 1.00 65.81 97 PRO A O 1
ATOM 783 N N . PHE A 1 98 ? 13.797 3.320 8.832 1.00 70.38 98 PHE A N 1
ATOM 784 C CA . PHE A 1 98 ? 14.162 4.189 7.704 1.00 70.38 98 PHE A CA 1
ATOM 785 C C . PHE A 1 98 ? 15.141 3.542 6.714 1.00 70.38 98 PHE A C 1
ATOM 787 O O . PHE A 1 98 ? 14.982 3.686 5.501 1.00 70.38 98 PHE A O 1
ATOM 794 N N . GLU A 1 99 ? 16.139 2.805 7.204 1.00 73.06 99 GLU A N 1
ATOM 795 C CA . GLU A 1 99 ? 17.134 2.151 6.339 1.00 73.06 99 GLU A CA 1
ATOM 796 C C . GLU A 1 99 ? 16.511 0.995 5.545 1.00 73.06 99 GLU A C 1
ATOM 798 O O . GLU A 1 99 ? 16.844 0.771 4.378 1.00 73.06 99 GLU A O 1
ATOM 803 N N . VAL A 1 100 ? 15.519 0.326 6.140 1.00 80.44 100 VAL A N 1
ATOM 804 C CA . VAL A 1 100 ? 14.703 -0.692 5.470 1.00 80.44 100 VAL A CA 1
ATOM 805 C C . VAL A 1 100 ? 13.977 -0.120 4.259 1.00 80.44 100 VAL A C 1
ATOM 807 O O . VAL A 1 100 ? 14.040 -0.694 3.169 1.00 80.44 100 VAL A O 1
ATOM 810 N N . ASP A 1 101 ? 13.313 1.024 4.428 1.00 85.88 101 ASP A N 1
ATOM 811 C CA . ASP A 1 101 ? 12.559 1.644 3.343 1.00 85.88 101 ASP A CA 1
ATOM 812 C C . ASP A 1 101 ? 13.486 2.098 2.206 1.00 85.88 101 ASP A C 1
ATOM 814 O O . ASP A 1 101 ? 13.199 1.823 1.037 1.00 85.88 101 ASP A O 1
ATOM 818 N N . LYS A 1 102 ? 14.644 2.699 2.513 1.00 88.81 102 LYS A N 1
ATOM 819 C CA . LYS A 1 102 ? 15.629 3.074 1.482 1.00 88.81 102 LYS A CA 1
ATOM 820 C C . LYS A 1 102 ? 16.080 1.879 0.653 1.00 88.81 102 LYS A C 1
ATOM 822 O O . LYS A 1 102 ? 16.055 1.949 -0.578 1.00 88.81 102 LYS A O 1
ATOM 827 N N . GLN A 1 103 ? 16.475 0.787 1.306 1.00 89.38 103 GLN A N 1
ATOM 828 C CA . GLN A 1 103 ? 16.950 -0.407 0.610 1.00 89.38 103 GLN A CA 1
ATOM 829 C C . GLN A 1 103 ? 15.837 -1.043 -0.232 1.00 89.38 103 GLN A C 1
ATOM 831 O O . GLN A 1 103 ? 16.065 -1.419 -1.387 1.00 89.38 103 GLN A O 1
ATOM 836 N N . TYR A 1 104 ? 14.623 -1.114 0.315 1.00 91.62 104 TYR A N 1
ATOM 837 C CA . TYR A 1 104 ? 13.444 -1.609 -0.389 1.00 91.62 104 TYR A CA 1
ATOM 838 C C . TYR A 1 104 ? 13.168 -0.813 -1.673 1.00 91.62 104 TYR A C 1
ATOM 840 O O . TYR A 1 104 ? 13.075 -1.393 -2.760 1.00 91.62 104 TYR A O 1
ATOM 848 N N . PHE A 1 105 ? 13.111 0.518 -1.592 1.00 93.75 105 PHE A N 1
ATOM 849 C CA . PHE A 1 105 ? 12.841 1.350 -2.766 1.00 93.75 105 PHE A CA 1
ATOM 850 C C . PHE A 1 105 ? 14.015 1.411 -3.746 1.00 93.75 105 PHE A C 1
ATOM 852 O O . PHE A 1 105 ? 13.790 1.495 -4.956 1.00 93.75 105 PHE A O 1
ATOM 859 N N . ALA A 1 106 ? 15.260 1.299 -3.276 1.00 93.62 106 ALA A N 1
ATOM 860 C CA . ALA A 1 106 ? 16.417 1.137 -4.153 1.00 93.62 106 ALA A CA 1
ATOM 861 C C . ALA A 1 106 ? 16.308 -0.152 -4.989 1.00 93.62 106 ALA A C 1
ATOM 863 O O . ALA A 1 106 ? 16.514 -0.120 -6.209 1.00 93.62 106 ALA A O 1
ATOM 864 N N . ASN A 1 107 ? 15.904 -1.262 -4.363 1.00 93.62 107 ASN A N 1
ATOM 865 C CA . ASN A 1 107 ? 15.682 -2.540 -5.040 1.00 93.62 107 ASN A CA 1
ATOM 866 C C . ASN A 1 107 ? 14.528 -2.462 -6.045 1.00 93.62 107 ASN A C 1
ATOM 868 O O . ASN A 1 107 ? 14.714 -2.825 -7.209 1.00 93.62 107 ASN A O 1
ATOM 872 N N . LEU A 1 108 ? 13.382 -1.896 -5.653 1.00 93.81 108 LEU A N 1
ATOM 873 C CA . LEU A 1 108 ? 12.253 -1.674 -6.563 1.00 93.81 108 LEU A CA 1
ATOM 874 C C . LEU A 1 108 ? 12.643 -0.830 -7.776 1.00 93.81 108 LEU A C 1
ATOM 876 O O . LEU A 1 108 ? 12.320 -1.186 -8.909 1.00 93.81 108 LEU A O 1
ATOM 880 N N . ARG A 1 109 ? 13.378 0.267 -7.570 1.00 95.12 109 ARG A N 1
ATOM 881 C CA . ARG A 1 109 ? 13.858 1.122 -8.665 1.00 95.12 109 ARG A CA 1
ATOM 882 C C . ARG A 1 109 ? 14.816 0.387 -9.597 1.00 95.12 109 ARG A C 1
ATOM 884 O O . ARG A 1 109 ? 14.773 0.607 -10.808 1.00 95.12 109 ARG A O 1
ATOM 891 N N . LYS A 1 110 ? 15.682 -0.482 -9.067 1.00 95.19 110 LYS A N 1
ATOM 892 C CA . LYS A 1 110 ? 16.556 -1.331 -9.888 1.00 95.19 110 LYS A CA 1
ATOM 893 C C . LYS A 1 110 ? 15.727 -2.320 -10.707 1.00 95.19 110 LYS A C 1
ATOM 895 O O . LYS A 1 110 ? 15.928 -2.409 -11.916 1.00 95.19 110 LYS A O 1
ATOM 900 N N . ALA A 1 111 ? 14.762 -2.990 -10.081 1.00 94.56 111 ALA A N 1
ATOM 901 C CA . ALA A 1 111 ? 13.865 -3.929 -10.743 1.00 94.56 111 ALA A CA 1
ATOM 902 C C . ALA A 1 111 ? 12.970 -3.261 -11.800 1.00 94.56 111 ALA A C 1
ATOM 904 O O . ALA A 1 111 ? 12.715 -3.851 -12.843 1.00 94.56 111 ALA A O 1
ATOM 905 N N . CYS A 1 112 ? 12.572 -1.997 -11.617 1.00 92.00 112 CYS A N 1
ATOM 906 C CA . CYS A 1 112 ? 11.821 -1.235 -12.626 1.00 92.00 112 CYS A CA 1
ATOM 907 C C . CYS A 1 112 ? 12.507 -1.175 -13.990 1.00 92.00 112 CYS A C 1
ATOM 909 O O . CYS A 1 112 ? 11.834 -1.008 -15.006 1.00 92.00 112 CYS A O 1
ATOM 911 N N . LYS A 1 113 ? 13.841 -1.281 -14.032 1.00 91.94 113 LYS A N 1
ATOM 912 C CA . LYS A 1 113 ? 14.596 -1.270 -15.289 1.00 91.94 113 LYS A CA 1
ATOM 913 C C . LYS A 1 113 ? 14.331 -2.518 -16.138 1.00 91.94 113 LYS A C 1
ATOM 915 O O . LYS A 1 113 ? 14.589 -2.482 -17.334 1.00 91.94 113 LYS A O 1
ATOM 920 N N . THR A 1 114 ? 13.804 -3.594 -15.546 1.00 92.75 114 THR A N 1
ATOM 921 C CA . THR A 1 114 ? 13.496 -4.849 -16.249 1.00 92.75 114 THR A CA 1
ATOM 922 C C . THR A 1 114 ? 12.103 -4.858 -16.879 1.00 92.75 114 THR A C 1
ATOM 924 O O . THR A 1 114 ? 11.799 -5.756 -17.657 1.00 92.75 114 THR A O 1
ATOM 927 N N . THR A 1 115 ? 11.255 -3.868 -16.579 1.00 89.56 115 THR A N 1
ATOM 928 C CA . THR A 1 115 ? 9.932 -3.711 -17.198 1.00 89.56 115 THR A CA 1
ATOM 929 C C . THR A 1 115 ? 9.891 -2.486 -18.105 1.00 89.56 115 THR A C 1
ATOM 931 O O . THR A 1 115 ? 10.494 -1.448 -17.826 1.00 89.56 115 THR A O 1
ATOM 934 N N . GLN A 1 116 ? 9.143 -2.585 -19.202 1.00 88.38 116 GLN A N 1
ATOM 935 C CA . GLN A 1 116 ? 8.863 -1.445 -20.075 1.00 88.38 116 GLN A CA 1
ATOM 936 C C . GLN A 1 116 ? 7.574 -0.707 -19.705 1.00 88.38 116 GLN A C 1
ATOM 938 O O . GLN A 1 116 ? 7.333 0.358 -20.263 1.00 88.38 116 GLN A O 1
ATOM 943 N N . SER A 1 117 ? 6.785 -1.215 -18.750 1.00 88.88 117 SER A N 1
ATOM 944 C CA . SER A 1 117 ? 5.512 -0.601 -18.360 1.00 88.88 117 SER A CA 1
ATOM 945 C C . SER A 1 117 ? 5.722 0.807 -17.781 1.00 88.88 117 SER A C 1
ATOM 947 O O . SER A 1 117 ? 6.339 0.946 -16.716 1.00 88.88 117 SER A O 1
ATOM 949 N N . PRO A 1 118 ? 5.205 1.865 -18.438 1.00 89.06 118 PRO A N 1
ATOM 950 C CA . PRO A 1 118 ? 5.208 3.216 -17.879 1.00 89.06 118 PRO A CA 1
ATOM 951 C C . PRO A 1 118 ? 4.364 3.297 -16.607 1.00 89.06 118 PRO A C 1
ATOM 953 O O . PRO A 1 118 ? 4.679 4.064 -15.701 1.00 89.06 118 PRO A O 1
ATOM 956 N N . LEU A 1 119 ? 3.327 2.463 -16.528 1.00 88.06 119 LEU A N 1
ATOM 957 C CA . LEU A 1 119 ? 2.393 2.408 -15.419 1.00 88.06 119 LEU A CA 1
ATOM 958 C C . LEU A 1 119 ? 3.082 1.963 -14.133 1.00 88.06 119 LEU A C 1
ATOM 960 O O . LEU A 1 119 ? 3.047 2.681 -13.139 1.00 88.06 119 LEU A O 1
ATOM 964 N N . ILE A 1 120 ? 3.797 0.834 -14.180 1.00 90.25 120 ILE A N 1
ATOM 965 C CA . ILE A 1 120 ? 4.582 0.335 -13.040 1.00 90.25 120 ILE A CA 1
ATOM 966 C C . ILE A 1 120 ? 5.658 1.354 -12.639 1.00 90.25 120 ILE A C 1
ATOM 968 O O . ILE A 1 120 ? 5.857 1.616 -11.452 1.00 90.25 120 ILE A O 1
ATOM 972 N N . LYS A 1 121 ? 6.344 1.955 -13.621 1.00 92.12 121 LYS A N 1
ATOM 973 C CA . LYS A 1 121 ? 7.390 2.957 -13.361 1.00 92.12 121 LYS A CA 1
ATOM 974 C C . LYS A 1 121 ? 6.830 4.180 -12.635 1.00 92.12 121 LYS A C 1
ATOM 976 O O . LYS A 1 121 ? 7.413 4.599 -11.640 1.00 92.12 121 LYS A O 1
ATOM 981 N N . ASN A 1 122 ? 5.716 4.738 -13.106 1.00 91.62 122 ASN A N 1
ATOM 982 C CA . ASN A 1 122 ? 5.072 5.886 -12.467 1.00 91.62 122 ASN A CA 1
ATOM 983 C C . ASN A 1 122 ? 4.510 5.520 -11.094 1.00 91.62 122 ASN A C 1
ATOM 985 O O . ASN A 1 122 ? 4.704 6.263 -10.137 1.00 91.62 122 ASN A O 1
ATOM 989 N N . PHE A 1 123 ? 3.908 4.339 -10.970 1.00 90.00 123 PHE A N 1
ATOM 990 C CA . PHE A 1 123 ? 3.388 3.844 -9.705 1.00 90.00 123 PHE A CA 1
ATOM 991 C C . PHE A 1 123 ? 4.466 3.795 -8.614 1.00 90.00 123 PHE A C 1
ATOM 993 O O . PHE A 1 123 ? 4.254 4.291 -7.511 1.00 90.00 123 PHE A O 1
ATOM 1000 N N . ILE A 1 124 ? 5.660 3.285 -8.928 1.00 92.56 124 ILE A N 1
ATOM 1001 C CA . ILE A 1 124 ? 6.763 3.222 -7.959 1.00 92.56 124 ILE A CA 1
ATOM 1002 C C . ILE A 1 124 ? 7.256 4.618 -7.557 1.00 92.56 124 ILE A C 1
ATOM 1004 O O . ILE A 1 124 ? 7.589 4.823 -6.391 1.00 92.56 124 ILE A O 1
ATOM 1008 N N . LYS A 1 125 ? 7.229 5.604 -8.464 1.00 95.19 125 LYS A N 1
ATOM 1009 C CA . LYS A 1 125 ? 7.509 7.003 -8.096 1.00 95.19 125 LYS A CA 1
ATOM 1010 C C . LYS A 1 125 ? 6.473 7.542 -7.108 1.00 95.19 125 LYS A C 1
ATOM 1012 O O . LYS A 1 125 ? 6.852 8.153 -6.113 1.00 95.19 125 LYS A O 1
ATOM 1017 N N . HIS A 1 126 ? 5.191 7.258 -7.334 1.00 94.25 126 HIS A N 1
ATOM 1018 C CA . HIS A 1 126 ? 4.131 7.650 -6.405 1.00 94.25 126 HIS A CA 1
ATOM 1019 C C . HIS A 1 126 ? 4.237 6.937 -5.048 1.00 94.25 126 HIS A C 1
ATOM 1021 O O . HIS A 1 126 ? 3.979 7.553 -4.017 1.00 94.25 126 HIS A O 1
ATOM 1027 N N . MET A 1 127 ? 4.671 5.670 -5.009 1.00 91.62 127 MET A N 1
ATOM 1028 C CA . MET A 1 127 ? 4.945 4.982 -3.740 1.00 91.62 127 MET A CA 1
ATOM 1029 C C . MET A 1 127 ? 6.049 5.684 -2.944 1.00 91.62 127 MET A C 1
ATOM 1031 O O . MET A 1 127 ? 5.910 5.850 -1.734 1.00 91.62 127 MET A O 1
ATOM 1035 N N . ILE A 1 128 ? 7.127 6.096 -3.619 1.00 95.38 128 ILE A N 1
ATOM 1036 C CA . ILE A 1 128 ? 8.242 6.818 -2.995 1.00 95.38 128 ILE A CA 1
ATOM 1037 C C . ILE A 1 128 ? 7.755 8.151 -2.420 1.00 95.38 128 ILE A C 1
ATOM 1039 O O . ILE A 1 128 ? 7.991 8.429 -1.246 1.00 95.38 128 ILE A O 1
ATOM 1043 N N . ASP A 1 129 ? 7.019 8.941 -3.203 1.00 96.56 129 ASP A N 1
ATOM 1044 C CA . ASP A 1 129 ? 6.473 10.215 -2.727 1.00 96.56 129 ASP A CA 1
ATOM 1045 C C . ASP A 1 129 ? 5.487 10.026 -1.572 1.00 96.56 129 ASP A C 1
ATOM 1047 O O . ASP A 1 129 ? 5.541 10.778 -0.607 1.00 96.56 129 ASP A O 1
ATOM 1051 N N . SER A 1 130 ? 4.626 9.002 -1.620 1.00 92.50 130 SER A N 1
ATOM 1052 C CA . SER A 1 130 ? 3.701 8.686 -0.524 1.00 92.50 130 SER A CA 1
ATOM 1053 C C . SER A 1 130 ? 4.451 8.424 0.782 1.00 92.50 130 SER A C 1
ATOM 1055 O O . SER A 1 130 ? 4.036 8.899 1.840 1.00 92.50 130 SER A O 1
ATOM 1057 N N . VAL A 1 131 ? 5.572 7.698 0.723 1.00 92.19 131 VAL A N 1
ATOM 1058 C CA . VAL A 1 131 ? 6.409 7.453 1.904 1.00 92.19 131 VAL A CA 1
ATOM 1059 C C . VAL A 1 131 ? 7.112 8.730 2.348 1.00 92.19 131 VAL A C 1
ATOM 1061 O O . VAL A 1 131 ? 7.045 9.047 3.527 1.00 92.19 131 VAL A O 1
ATOM 1064 N N . ASN A 1 132 ? 7.692 9.512 1.436 1.00 95.56 132 ASN A N 1
ATOM 1065 C CA . ASN A 1 132 ? 8.342 10.780 1.781 1.00 95.56 132 ASN A CA 1
ATOM 1066 C C . ASN A 1 132 ? 7.372 11.792 2.411 1.00 95.56 132 ASN A C 1
ATOM 1068 O O . ASN A 1 132 ? 7.719 12.438 3.396 1.00 95.56 132 ASN A O 1
ATOM 1072 N N . LEU A 1 133 ? 6.148 11.905 1.888 1.00 94.50 133 LEU A N 1
ATOM 1073 C CA . LEU A 1 133 ? 5.105 12.774 2.437 1.00 94.50 133 LEU A CA 1
ATOM 1074 C C . LEU A 1 133 ? 4.636 12.299 3.817 1.00 94.50 133 LEU A C 1
ATOM 1076 O O . LEU A 1 133 ? 4.392 13.119 4.692 1.00 94.50 133 LEU A O 1
ATOM 1080 N N . LYS A 1 134 ? 4.546 10.986 4.054 1.00 90.44 134 LYS A N 1
ATOM 1081 C CA . LYS A 1 134 ? 4.255 10.447 5.394 1.00 90.44 134 LYS A CA 1
ATOM 1082 C C . LYS A 1 134 ? 5.420 10.648 6.359 1.00 90.44 134 LYS A C 1
ATOM 1084 O O . LYS A 1 134 ? 5.189 10.957 7.521 1.00 90.44 134 LYS A O 1
ATOM 1089 N N . SER A 1 135 ? 6.658 10.499 5.893 1.00 92.06 135 SER A N 1
ATOM 1090 C CA . SER A 1 135 ? 7.852 10.806 6.684 1.00 92.06 135 SER A CA 1
ATOM 1091 C C . SER A 1 135 ? 7.872 12.280 7.079 1.00 92.06 135 SER A C 1
ATOM 1093 O O . SER A 1 135 ? 8.078 12.572 8.248 1.00 92.06 135 SER A O 1
ATOM 1095 N N . LEU A 1 136 ? 7.535 13.195 6.163 1.00 94.25 136 LEU A N 1
ATOM 1096 C CA . LEU A 1 136 ? 7.392 14.627 6.451 1.00 94.25 136 LEU A CA 1
ATOM 1097 C C . LEU A 1 136 ? 6.439 14.900 7.627 1.00 94.25 136 LEU A C 1
ATOM 1099 O O . LEU A 1 136 ? 6.744 15.742 8.464 1.00 94.25 136 LEU A O 1
ATOM 1103 N N . LEU A 1 137 ? 5.319 14.177 7.719 1.00 90.25 137 LEU A N 1
ATOM 1104 C CA . LEU A 1 137 ? 4.350 14.348 8.809 1.00 90.25 137 LEU A CA 1
ATOM 1105 C C . LEU A 1 137 ? 4.788 13.733 10.146 1.00 90.25 1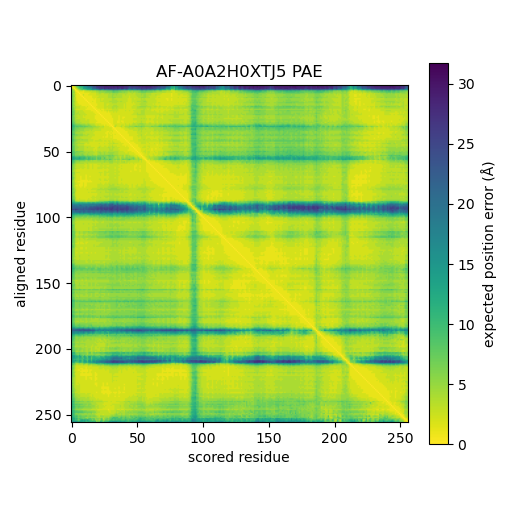37 LEU A C 1
ATOM 1107 O O . LEU A 1 137 ? 4.228 14.077 11.185 1.00 90.25 137 LEU A O 1
ATOM 1111 N N . ARG A 1 138 ? 5.737 12.792 10.130 1.00 87.62 138 ARG A N 1
ATOM 1112 C CA . ARG A 1 138 ? 6.155 12.022 11.315 1.00 87.62 138 ARG A CA 1
ATOM 1113 C C . ARG A 1 138 ? 7.488 12.477 11.889 1.00 87.62 138 ARG A C 1
ATOM 1115 O O . ARG A 1 138 ? 7.706 12.322 13.089 1.00 87.62 138 ARG A O 1
ATOM 1122 N N . SER A 1 139 ? 8.375 12.990 11.041 1.00 90.19 139 SER A N 1
ATOM 1123 C CA . SER A 1 139 ? 9.693 13.467 11.439 1.00 90.19 139 SER A CA 1
ATOM 1124 C C . SER A 1 139 ? 9.581 14.665 12.378 1.00 90.19 139 SER A C 1
ATOM 1126 O O . SER A 1 139 ? 8.774 15.570 12.173 1.00 90.19 139 SER A O 1
ATOM 1128 N N . ARG A 1 140 ? 10.427 14.681 13.409 1.00 90.19 140 ARG A N 1
ATOM 1129 C CA . ARG A 1 140 ? 10.473 15.738 14.429 1.00 90.19 140 ARG A CA 1
ATOM 1130 C C . ARG A 1 140 ? 11.434 16.862 14.067 1.00 90.19 140 ARG A C 1
ATOM 1132 O O . ARG A 1 140 ? 11.346 17.947 14.635 1.00 90.19 140 ARG A O 1
ATOM 1139 N N . SER A 1 141 ? 12.357 16.606 13.143 1.00 93.06 141 SER A N 1
ATOM 1140 C CA . SER A 1 141 ? 13.321 17.590 12.662 1.00 93.06 141 SER A CA 1
ATOM 1141 C C . SER A 1 141 ? 13.609 17.422 11.171 1.00 93.06 141 SER A C 1
ATOM 1143 O O . SER A 1 141 ? 13.311 16.391 10.559 1.00 93.06 141 SER A O 1
ATOM 1145 N N . LYS A 1 142 ? 14.232 18.448 10.586 1.00 94.50 142 LYS A N 1
ATOM 1146 C CA . LYS A 1 142 ? 14.637 18.440 9.179 1.00 94.50 142 LYS A CA 1
ATOM 1147 C C . LYS A 1 142 ? 15.748 17.419 8.916 1.00 94.50 142 LYS A C 1
ATOM 1149 O O . LYS A 1 142 ? 15.785 16.826 7.843 1.00 94.50 142 LYS A O 1
ATOM 1154 N N . GLU A 1 143 ? 16.628 17.190 9.887 1.00 93.75 143 GLU A N 1
ATOM 1155 C CA . GLU A 1 143 ? 17.720 16.210 9.833 1.00 93.75 143 GLU A CA 1
ATOM 1156 C C . GLU A 1 143 ? 17.181 14.776 9.844 1.00 93.75 143 GLU A C 1
ATOM 1158 O O . GLU A 1 143 ? 17.656 13.925 9.087 1.00 93.75 143 GLU A O 1
ATOM 1163 N N . GLU A 1 144 ? 16.155 14.512 10.660 1.00 91.88 144 GLU A N 1
ATOM 1164 C CA . GLU A 1 144 ? 15.451 13.229 10.660 1.00 91.88 144 GLU A CA 1
ATOM 1165 C C . GLU A 1 144 ? 14.766 12.994 9.308 1.00 91.88 144 GLU A C 1
ATOM 1167 O O . GLU A 1 144 ? 14.945 11.937 8.704 1.00 91.88 144 GLU A O 1
ATOM 1172 N N . LEU A 1 145 ? 14.061 14.001 8.780 1.00 94.25 145 LEU A N 1
ATOM 1173 C CA . LEU A 1 145 ? 13.412 13.917 7.470 1.00 94.25 145 LEU A CA 1
ATOM 1174 C C . LEU A 1 145 ? 14.421 13.714 6.332 1.00 94.25 145 LEU A C 1
ATOM 1176 O O . LEU A 1 145 ? 14.191 12.903 5.437 1.00 94.25 145 LEU A O 1
ATOM 1180 N N . PHE A 1 146 ? 15.557 14.412 6.374 1.00 94.38 146 PHE A N 1
ATOM 1181 C CA . PHE A 1 146 ? 16.656 14.224 5.426 1.00 94.38 146 PHE A CA 1
ATOM 1182 C C . PHE A 1 146 ? 17.178 12.789 5.465 1.00 94.38 146 PHE A C 1
ATOM 1184 O O . PHE A 1 146 ? 17.366 12.165 4.421 1.00 94.38 146 PHE A O 1
ATOM 1191 N N . SER A 1 147 ? 17.361 12.253 6.670 1.00 91.69 147 SER A N 1
ATOM 1192 C CA . SER A 1 147 ? 17.816 10.881 6.875 1.00 91.69 147 SER A CA 1
ATOM 1193 C C . SER A 1 147 ? 16.776 9.859 6.425 1.00 91.69 147 SER A C 1
ATOM 1195 O O . SER A 1 147 ? 17.162 8.796 5.958 1.00 91.69 147 SER A O 1
ATOM 1197 N N . ALA A 1 148 ? 15.482 10.162 6.517 1.00 91.12 148 ALA A N 1
ATOM 1198 C CA . ALA A 1 148 ? 14.397 9.286 6.079 1.00 91.12 148 ALA A CA 1
ATOM 1199 C C . ALA A 1 148 ? 14.057 9.410 4.580 1.00 91.12 148 ALA A C 1
ATOM 1201 O O . ALA A 1 148 ? 13.339 8.561 4.051 1.00 91.12 148 ALA A O 1
ATOM 1202 N N . PHE A 1 149 ? 14.542 10.448 3.890 1.00 95.06 149 PHE A N 1
ATOM 1203 C CA . PHE A 1 149 ? 14.167 10.735 2.507 1.00 95.06 149 PHE A CA 1
ATOM 1204 C C . PHE A 1 149 ? 14.609 9.634 1.534 1.00 95.06 149 PHE A C 1
ATOM 1206 O O . PHE A 1 149 ? 15.766 9.200 1.516 1.00 95.06 149 PHE A O 1
ATOM 1213 N N . ILE A 1 150 ? 13.690 9.239 0.654 1.00 95.75 150 ILE A N 1
ATOM 1214 C CA . ILE A 1 150 ? 13.906 8.223 -0.374 1.00 95.75 150 ILE A CA 1
ATOM 1215 C C . ILE A 1 150 ? 13.927 8.900 -1.752 1.00 95.75 150 ILE A C 1
ATOM 1217 O O . ILE A 1 150 ? 12.930 9.490 -2.171 1.00 95.75 150 ILE A O 1
ATOM 1221 N N . PRO A 1 151 ? 15.031 8.807 -2.511 1.00 95.62 151 PRO A N 1
ATOM 1222 C CA . PRO A 1 151 ? 15.124 9.436 -3.822 1.00 95.62 151 PRO A CA 1
ATOM 1223 C C . PRO A 1 151 ? 14.382 8.648 -4.910 1.00 95.62 151 PRO A C 1
ATOM 1225 O O . PRO A 1 151 ? 14.309 7.416 -4.881 1.00 95.62 151 PRO A O 1
ATOM 1228 N N . GLY A 1 152 ? 13.975 9.353 -5.970 1.00 94.81 152 GLY A N 1
ATOM 1229 C CA . GLY A 1 152 ? 13.419 8.760 -7.193 1.00 94.81 152 GLY A CA 1
ATOM 1230 C C . GLY A 1 152 ? 11.898 8.825 -7.322 1.00 94.81 152 GLY A C 1
ATOM 1231 O O . GLY A 1 152 ? 11.364 8.158 -8.206 1.00 94.81 152 GLY A O 1
ATOM 1232 N N . GLY A 1 153 ? 11.230 9.599 -6.465 1.00 96.12 153 GLY A N 1
ATOM 1233 C CA . GLY A 1 153 ? 9.833 9.998 -6.627 1.00 96.12 153 GLY A CA 1
ATOM 1234 C C . GLY A 1 153 ? 9.644 11.124 -7.654 1.00 96.12 153 GLY A C 1
ATOM 1235 O O . GLY A 1 153 ? 10.549 11.401 -8.447 1.00 96.12 153 GLY A O 1
ATOM 1236 N N . LEU A 1 154 ? 8.459 11.740 -7.676 1.00 96.25 154 LEU A N 1
ATOM 1237 C CA . LEU A 1 154 ? 8.158 12.919 -8.500 1.00 96.25 154 LEU A CA 1
ATOM 1238 C C . LEU A 1 154 ? 8.458 14.223 -7.760 1.00 96.25 154 LEU A C 1
ATOM 1240 O O . LEU A 1 154 ? 8.765 15.219 -8.410 1.00 96.25 154 LEU A O 1
ATOM 1244 N N . LEU A 1 155 ? 8.358 14.221 -6.430 1.00 96.56 155 LEU A N 1
ATOM 1245 C CA . LEU A 1 155 ? 8.668 15.384 -5.607 1.00 96.56 155 LEU A CA 1
ATOM 1246 C C . LEU A 1 155 ? 10.174 15.439 -5.350 1.00 96.56 155 LEU A C 1
ATOM 1248 O O . LEU A 1 155 ? 10.792 14.450 -4.943 1.00 96.56 155 LEU A O 1
ATOM 1252 N N . ASP A 1 156 ? 10.776 16.598 -5.601 1.00 94.56 156 ASP A N 1
ATOM 1253 C CA . ASP A 1 156 ? 12.190 16.797 -5.334 1.00 94.56 156 ASP A CA 1
ATOM 1254 C C . ASP A 1 156 ? 12.467 16.896 -3.825 1.00 94.56 156 ASP A C 1
ATOM 1256 O O . ASP A 1 156 ? 11.599 17.205 -3.002 1.00 94.56 156 ASP A O 1
ATOM 1260 N N . ARG A 1 157 ? 13.710 16.588 -3.452 1.00 96.62 157 ARG A N 1
ATOM 1261 C CA . ARG A 1 157 ? 14.129 16.541 -2.050 1.00 96.62 157 ARG A CA 1
ATOM 1262 C C . ARG A 1 157 ? 14.006 17.902 -1.374 1.00 96.62 157 ARG A C 1
ATOM 1264 O O . ARG A 1 157 ? 13.606 17.968 -0.214 1.00 96.62 157 ARG A O 1
ATOM 1271 N N . ASP A 1 158 ? 14.371 18.966 -2.076 1.00 96.25 158 ASP A N 1
ATOM 1272 C CA . ASP A 1 158 ? 14.481 20.293 -1.482 1.00 96.25 158 ASP A CA 1
ATOM 1273 C C . ASP A 1 158 ? 13.088 20.864 -1.190 1.00 96.25 158 ASP A C 1
ATOM 1275 O O . ASP A 1 158 ? 12.874 21.428 -0.115 1.00 96.25 158 ASP A O 1
ATOM 1279 N N . LEU A 1 159 ? 12.112 20.597 -2.064 1.00 96.06 159 LEU A N 1
ATOM 1280 C CA . LEU A 1 159 ? 10.693 20.822 -1.809 1.00 96.06 159 LEU A CA 1
ATOM 1281 C C . LEU A 1 159 ? 10.243 20.125 -0.521 1.00 96.06 159 LEU A C 1
ATOM 1283 O O . LEU A 1 159 ? 9.736 20.797 0.376 1.00 96.06 159 LEU A O 1
ATOM 1287 N N . ILE A 1 160 ? 10.457 18.811 -0.389 1.00 97.00 160 ILE A N 1
ATOM 1288 C CA . ILE A 1 160 ? 10.018 18.050 0.797 1.00 97.00 160 ILE A CA 1
ATOM 1289 C C . ILE A 1 160 ? 10.673 18.583 2.077 1.00 97.00 160 ILE A C 1
ATOM 1291 O O . ILE A 1 160 ? 9.995 18.802 3.078 1.00 97.00 160 ILE A O 1
ATOM 1295 N N . LEU A 1 161 ? 11.978 18.852 2.051 1.00 97.00 161 LEU A N 1
ATOM 1296 C CA . LEU A 1 161 ? 12.698 19.365 3.218 1.00 97.00 161 LEU A CA 1
ATOM 1297 C C . LEU A 1 161 ? 12.292 20.793 3.594 1.00 97.00 161 LEU A C 1
ATOM 1299 O O . LEU A 1 161 ? 12.363 21.150 4.770 1.00 97.00 161 LEU A O 1
ATOM 1303 N N . SER A 1 162 ? 11.878 21.613 2.622 1.00 96.06 162 SER A N 1
ATOM 1304 C CA . SER A 1 162 ? 11.370 22.969 2.877 1.00 96.06 162 SER A CA 1
ATOM 1305 C C . SER A 1 162 ? 10.040 22.985 3.636 1.00 96.06 162 SER A C 1
ATOM 1307 O O . SER A 1 162 ? 9.699 23.994 4.251 1.00 96.06 162 SER A O 1
ATOM 1309 N N . LEU A 1 163 ? 9.314 21.863 3.622 1.00 96.12 163 LEU A N 1
ATOM 1310 C CA . LEU A 1 163 ? 8.028 21.696 4.296 1.00 96.12 163 LEU A CA 1
ATOM 1311 C C . LEU A 1 163 ? 8.150 21.220 5.748 1.00 96.12 163 LEU A C 1
ATOM 1313 O O . LEU A 1 163 ? 7.149 21.169 6.460 1.00 96.12 163 LEU A O 1
ATOM 1317 N N . SER A 1 164 ? 9.356 20.882 6.209 1.00 95.56 164 SER A N 1
ATOM 1318 C CA . SER A 1 164 ? 9.581 20.434 7.584 1.00 95.56 164 SER A CA 1
ATOM 1319 C C . SER A 1 164 ? 9.122 21.491 8.594 1.00 95.56 164 SER A C 1
ATOM 1321 O O . SER A 1 164 ? 9.539 22.646 8.521 1.00 95.56 164 SER A O 1
ATOM 1323 N N . GLY A 1 165 ? 8.291 21.089 9.560 1.00 91.56 165 GLY A N 1
ATOM 1324 C CA . GLY A 1 165 ? 7.754 21.978 10.598 1.00 91.56 165 GLY A CA 1
ATOM 1325 C C . GLY A 1 165 ? 6.652 22.936 10.127 1.00 91.56 165 GLY A C 1
ATOM 1326 O O . GLY A 1 165 ? 6.230 23.791 10.902 1.00 91.56 165 GLY A O 1
ATOM 1327 N N . LYS A 1 166 ? 6.187 22.817 8.878 1.00 93.88 166 LYS A N 1
ATOM 1328 C CA . LYS A 1 166 ? 5.065 23.604 8.354 1.00 93.88 166 LYS A CA 1
ATOM 1329 C C . LYS A 1 166 ? 3.717 23.033 8.784 1.00 93.88 166 LYS A C 1
ATOM 1331 O O . LYS A 1 166 ? 3.589 21.837 9.046 1.00 93.88 166 LYS A O 1
ATOM 1336 N N . SER A 1 167 ? 2.703 23.894 8.834 1.00 91.44 167 SER A N 1
ATOM 1337 C CA . SER A 1 167 ? 1.319 23.468 9.059 1.00 91.44 167 SER A CA 1
ATOM 1338 C C . SER A 1 167 ? 0.797 22.627 7.887 1.00 91.44 167 SER A C 1
ATOM 1340 O O . SER A 1 167 ? 1.284 22.732 6.760 1.00 91.44 167 SER A O 1
ATOM 1342 N N . LEU A 1 168 ? -0.226 21.800 8.127 1.00 89.50 168 LEU A N 1
ATOM 1343 C CA . LEU A 1 168 ? -0.825 20.991 7.059 1.00 89.50 168 LEU A CA 1
ATOM 1344 C C . LEU A 1 168 ? -1.398 21.852 5.923 1.00 89.50 168 LEU A C 1
ATOM 1346 O O . LEU A 1 168 ? -1.281 21.461 4.765 1.00 89.50 168 LEU A O 1
ATOM 1350 N N . ASP A 1 169 ? -1.951 23.026 6.229 1.00 90.12 169 ASP A N 1
ATOM 1351 C CA . ASP A 1 169 ? -2.480 23.942 5.213 1.00 90.12 169 ASP A CA 1
ATOM 1352 C C . ASP A 1 169 ? -1.364 24.517 4.327 1.00 90.12 169 ASP A C 1
ATOM 1354 O O . ASP A 1 169 ? -1.508 24.576 3.103 1.00 90.12 169 ASP A O 1
ATOM 1358 N N . GLU A 1 170 ? -0.211 24.866 4.909 1.00 92.62 170 GLU A N 1
ATOM 1359 C CA . GLU A 1 170 ? 0.980 25.269 4.148 1.00 92.62 170 GLU A CA 1
ATOM 1360 C C . GLU A 1 170 ? 1.504 24.123 3.268 1.00 92.62 170 GLU A C 1
ATOM 1362 O O . GLU A 1 170 ? 1.841 24.346 2.103 1.00 92.62 170 GLU A O 1
ATOM 1367 N N . ILE A 1 171 ? 1.542 22.893 3.796 1.00 93.25 171 ILE A N 1
ATOM 1368 C CA . ILE A 1 171 ? 1.956 21.696 3.046 1.00 93.25 171 ILE A CA 1
ATOM 1369 C C . ILE A 1 171 ? 1.022 21.473 1.852 1.00 93.25 171 ILE A C 1
ATOM 1371 O O . ILE A 1 171 ? 1.494 21.333 0.724 1.00 93.25 171 ILE A O 1
ATOM 1375 N N . ILE A 1 172 ? -0.295 21.468 2.079 1.00 91.56 172 ILE A N 1
ATOM 1376 C CA . ILE A 1 172 ? -1.305 21.273 1.030 1.00 91.56 172 ILE A CA 1
ATOM 1377 C C . ILE A 1 172 ? -1.174 22.357 -0.042 1.00 91.56 172 ILE A C 1
ATOM 1379 O O . ILE A 1 172 ? -1.159 22.034 -1.229 1.00 91.56 172 ILE A O 1
ATOM 1383 N N . SER A 1 173 ? -1.012 23.617 0.368 1.00 91.94 173 SER A N 1
ATOM 1384 C CA . SER A 1 173 ? -0.839 24.747 -0.551 1.00 91.94 173 SER A CA 1
ATOM 1385 C C . SER A 1 173 ? 0.411 24.585 -1.415 1.00 91.94 173 SER A C 1
ATOM 1387 O O . SER A 1 173 ? 0.376 24.795 -2.625 1.00 91.94 173 SER A O 1
ATOM 1389 N N . ARG A 1 174 ? 1.532 24.142 -0.833 1.00 94.56 174 ARG A N 1
ATOM 1390 C CA . ARG A 1 174 ? 2.776 23.951 -1.592 1.00 94.56 174 ARG A CA 1
ATOM 1391 C C . ARG A 1 174 ? 2.712 22.781 -2.575 1.00 94.56 174 ARG A C 1
ATOM 1393 O O . ARG A 1 174 ? 3.477 22.757 -3.539 1.00 94.56 174 ARG A O 1
ATOM 1400 N N . LEU A 1 175 ? 1.808 21.834 -2.341 1.00 94.12 175 LEU A N 1
ATOM 1401 C CA . LEU A 1 175 ? 1.581 20.673 -3.192 1.00 94.12 175 LEU A CA 1
ATOM 1402 C C . LEU A 1 175 ? 0.555 20.921 -4.306 1.00 94.12 175 LEU A C 1
ATOM 1404 O O . LEU A 1 175 ? 0.270 19.969 -5.023 1.00 94.12 175 LEU A O 1
ATOM 1408 N N . GLU A 1 176 ? 0.044 22.143 -4.500 1.00 93.38 176 GLU A N 1
ATOM 1409 C CA . GLU A 1 176 ? -1.029 22.479 -5.460 1.00 93.38 176 GLU A CA 1
ATOM 1410 C C . GLU A 1 176 ? -0.823 21.923 -6.878 1.00 93.38 176 GLU A C 1
ATOM 1412 O O . GLU A 1 176 ? -1.748 21.385 -7.485 1.00 93.38 176 GLU A O 1
ATOM 1417 N N . PHE A 1 177 ? 0.406 21.988 -7.387 1.00 92.12 177 PHE A N 1
ATOM 1418 C CA . PHE A 1 177 ? 0.749 21.514 -8.733 1.00 92.12 177 PHE A CA 1
ATOM 1419 C C . PHE A 1 177 ? 1.185 20.044 -8.780 1.00 92.12 177 PHE A C 1
ATOM 1421 O O . PHE A 1 177 ? 1.566 19.535 -9.833 1.00 92.12 177 PHE A O 1
ATOM 1428 N N . SER A 1 178 ? 1.164 19.351 -7.642 1.00 94.25 178 SER A N 1
ATOM 1429 C CA . SER A 1 178 ? 1.474 17.927 -7.574 1.00 94.25 178 SER A CA 1
ATOM 1430 C C . SER A 1 178 ? 0.257 17.084 -7.980 1.00 94.25 178 SER A C 1
ATOM 1432 O O . SER A 1 178 ? -0.887 17.486 -7.745 1.00 94.25 178 SER A O 1
ATOM 1434 N N . PRO A 1 179 ? 0.464 15.860 -8.498 1.00 92.56 179 PRO A N 1
ATOM 1435 C CA . PRO A 1 179 ? -0.637 14.944 -8.806 1.00 92.56 179 PRO A CA 1
ATOM 1436 C C . PRO A 1 179 ? -1.451 14.539 -7.565 1.00 92.56 179 PRO A C 1
ATOM 1438 O O . PRO A 1 179 ? -2.561 14.033 -7.698 1.00 92.56 179 PRO A O 1
ATOM 1441 N N . TYR A 1 180 ? -0.921 14.769 -6.360 1.00 92.38 180 TYR A N 1
ATOM 1442 C CA . TYR A 1 180 ? -1.556 14.414 -5.093 1.00 92.38 180 TYR A CA 1
ATOM 1443 C C . TYR A 1 180 ? -2.610 15.431 -4.653 1.00 92.38 180 TYR A C 1
ATOM 1445 O O . TYR A 1 180 ? -3.539 15.067 -3.930 1.00 92.38 180 TYR A O 1
ATOM 1453 N N . PHE A 1 181 ? -2.491 16.689 -5.096 1.00 92.00 181 PHE A N 1
ATOM 1454 C CA . PHE A 1 181 ? -3.342 17.795 -4.655 1.00 92.00 181 PHE A CA 1
ATOM 1455 C C . PHE A 1 181 ? -4.846 17.526 -4.758 1.00 92.00 181 PHE A C 1
ATOM 1457 O O . PHE A 1 181 ? -5.541 17.752 -3.763 1.00 92.00 181 PHE A O 1
ATOM 1464 N N . PRO A 1 182 ? -5.376 16.985 -5.877 1.00 88.88 182 PRO A N 1
ATOM 1465 C CA . PRO A 1 182 ? -6.807 16.722 -5.995 1.00 88.88 182 PRO A CA 1
ATOM 1466 C C . PRO A 1 182 ? -7.335 15.770 -4.917 1.00 88.88 182 PRO A C 1
ATOM 1468 O O . PRO A 1 182 ? -8.481 15.898 -4.502 1.00 88.88 182 PRO A O 1
ATOM 1471 N N . ALA A 1 183 ? -6.512 14.832 -4.439 1.00 85.88 183 ALA A N 1
ATOM 1472 C CA . ALA A 1 183 ? -6.908 13.899 -3.389 1.00 85.88 183 ALA A CA 1
ATOM 1473 C C . ALA A 1 183 ? -6.831 14.529 -1.989 1.00 85.88 183 ALA A C 1
ATOM 1475 O O . ALA A 1 183 ? -7.708 14.288 -1.160 1.00 85.88 183 ALA A O 1
ATOM 1476 N N . ILE A 1 184 ? -5.803 15.340 -1.717 1.00 86.00 184 ILE A N 1
ATOM 1477 C CA . ILE A 1 184 ? -5.558 15.905 -0.378 1.00 86.00 184 ILE A CA 1
ATOM 1478 C C . ILE A 1 184 ? -6.344 17.196 -0.103 1.00 86.00 184 ILE A C 1
ATOM 1480 O O . ILE A 1 184 ? -6.676 17.447 1.050 1.00 86.00 184 ILE A O 1
ATOM 1484 N N . LYS A 1 185 ? -6.697 17.987 -1.129 1.00 83.31 185 LYS A N 1
ATOM 1485 C CA . LYS A 1 185 ? -7.462 19.243 -0.973 1.00 83.31 185 LYS A CA 1
ATOM 1486 C C . LYS A 1 185 ? -8.902 19.008 -0.514 1.00 83.31 185 LYS A C 1
ATOM 1488 O O . LYS A 1 185 ? -9.469 19.816 0.209 1.00 83.31 185 LYS A O 1
ATOM 1493 N N . VAL A 1 186 ? -9.522 17.922 -0.972 1.00 68.25 186 VAL A N 1
ATOM 1494 C CA . VAL A 1 186 ? -10.973 17.672 -0.844 1.00 68.25 186 VAL A CA 1
ATOM 1495 C C . VAL A 1 186 ? -11.361 17.219 0.575 1.00 68.25 186 VAL A C 1
ATOM 1497 O O . VAL A 1 186 ? -12.494 16.829 0.833 1.00 68.25 186 VAL A O 1
ATOM 1500 N N . SER A 1 187 ? -10.435 17.212 1.531 1.00 61.81 187 SER A N 1
ATOM 1501 C CA . SER A 1 187 ? -10.668 16.638 2.854 1.00 61.81 187 SER A CA 1
ATOM 1502 C C . SER A 1 187 ? -10.034 17.438 3.971 1.00 61.81 187 SER A C 1
ATOM 1504 O O . SER A 1 187 ? -9.148 18.259 3.763 1.00 61.81 187 SER A O 1
ATOM 1506 N N . PHE A 1 188 ? -10.488 17.143 5.185 1.00 72.31 188 PHE A N 1
ATOM 1507 C CA . PHE A 1 188 ? -9.876 17.669 6.387 1.00 72.31 188 PHE A CA 1
ATOM 1508 C C . PHE A 1 188 ? -8.396 17.262 6.472 1.00 72.31 188 PHE A C 1
ATOM 1510 O O . PHE A 1 188 ? -8.077 16.094 6.214 1.00 72.31 188 PHE A O 1
ATOM 1517 N N . PRO A 1 189 ? -7.508 18.169 6.916 1.00 72.19 189 PRO A N 1
ATOM 1518 C CA . PRO A 1 189 ? -6.074 17.906 7.023 1.00 72.19 189 PRO A CA 1
ATOM 1519 C C . PRO A 1 189 ? -5.713 16.623 7.790 1.00 72.19 189 PRO A C 1
ATOM 1521 O O . PRO A 1 189 ? -4.787 15.909 7.413 1.00 72.19 189 PRO A O 1
ATOM 1524 N N . HIS A 1 190 ? -6.484 16.254 8.819 1.00 75.31 190 HIS A N 1
ATOM 1525 C CA . HIS A 1 190 ? -6.249 15.036 9.606 1.00 75.31 190 HIS A CA 1
ATOM 1526 C C . HIS A 1 190 ? -6.448 13.721 8.819 1.00 75.31 190 HIS A C 1
ATOM 1528 O O . HIS A 1 190 ? -6.072 12.655 9.299 1.00 75.31 190 HIS A O 1
ATOM 1534 N N . LEU A 1 191 ? -7.018 13.774 7.609 1.00 81.75 191 LEU A N 1
ATOM 1535 C CA . LEU A 1 191 ? -7.210 12.623 6.718 1.00 81.75 191 LEU A CA 1
ATOM 1536 C C . LEU A 1 191 ? -6.132 12.530 5.629 1.00 81.75 191 LEU A C 1
ATOM 1538 O O . LEU A 1 191 ? -6.236 11.672 4.754 1.00 81.75 191 LEU A O 1
ATOM 1542 N N . PHE A 1 192 ? -5.101 13.379 5.672 1.00 85.94 192 PHE A N 1
ATOM 1543 C CA . PHE A 1 192 ? -4.064 13.473 4.643 1.00 85.94 192 PHE A CA 1
ATOM 1544 C C . PHE A 1 192 ? -3.425 12.118 4.300 1.00 85.94 192 PHE A C 1
ATOM 1546 O O . PHE A 1 192 ? -3.407 11.728 3.133 1.00 85.94 192 PHE A O 1
ATOM 1553 N N . GLU A 1 193 ? -2.967 11.351 5.300 1.00 84.50 193 GLU A N 1
ATOM 1554 C CA . GLU A 1 193 ? -2.354 10.033 5.055 1.00 84.50 193 GLU A CA 1
ATOM 1555 C C . GLU A 1 193 ? -3.328 9.065 4.366 1.00 84.50 193 GLU A C 1
ATOM 1557 O O . GLU A 1 193 ? -2.942 8.342 3.444 1.00 84.50 1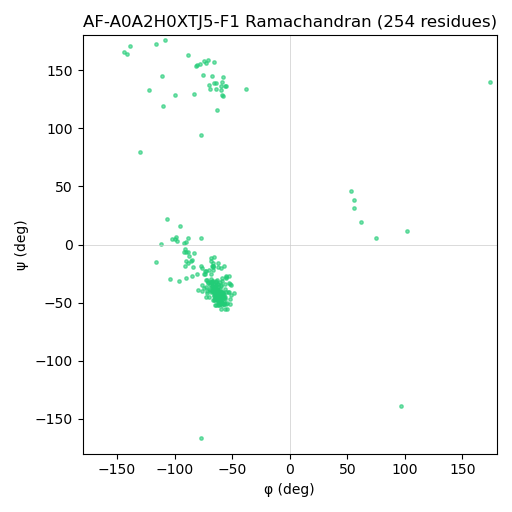93 GLU A O 1
ATOM 1562 N N . ARG A 1 194 ? -4.604 9.089 4.774 1.00 86.38 194 ARG A N 1
ATOM 1563 C CA . ARG A 1 194 ? -5.661 8.277 4.164 1.00 86.38 194 ARG A CA 1
ATOM 1564 C C . ARG A 1 194 ? -5.899 8.684 2.715 1.00 86.38 194 ARG A C 1
ATOM 1566 O O . ARG A 1 194 ? -6.095 7.816 1.871 1.00 86.38 194 ARG A O 1
ATOM 1573 N N . GLN A 1 195 ? -5.876 9.980 2.409 1.00 88.38 195 GLN A N 1
ATOM 1574 C CA . GLN A 1 195 ? -6.080 10.444 1.040 1.00 88.38 195 GLN A CA 1
ATOM 1575 C C . GLN A 1 195 ? -4.902 10.133 0.124 1.00 88.38 195 GLN A C 1
ATOM 1577 O O . GLN A 1 195 ? -5.123 9.801 -1.038 1.00 88.38 195 GLN A O 1
ATOM 1582 N N . LEU A 1 196 ? -3.674 10.130 0.645 1.00 88.38 196 LEU A N 1
ATOM 1583 C CA . LEU A 1 196 ? -2.533 9.595 -0.095 1.00 88.38 196 LEU A CA 1
ATOM 1584 C C . LEU A 1 196 ? -2.700 8.100 -0.395 1.00 88.38 196 LEU A C 1
ATOM 1586 O O . LEU A 1 196 ? -2.428 7.675 -1.514 1.00 88.38 196 LEU A O 1
ATOM 1590 N N . ASP A 1 197 ? -3.177 7.303 0.566 1.00 85.31 197 ASP A N 1
ATOM 1591 C CA . ASP A 1 197 ? -3.464 5.879 0.336 1.00 85.31 197 ASP A CA 1
ATOM 1592 C C . ASP A 1 197 ? -4.573 5.688 -0.717 1.00 85.31 197 ASP A C 1
ATOM 1594 O O . ASP A 1 197 ? -4.422 4.902 -1.654 1.00 85.31 197 ASP A O 1
ATOM 1598 N N . ASN A 1 198 ? -5.661 6.456 -0.617 1.00 89.00 198 ASN A N 1
ATOM 1599 C CA . ASN A 1 198 ? -6.773 6.426 -1.569 1.00 89.00 198 ASN A CA 1
ATOM 1600 C C . ASN A 1 198 ? -6.353 6.855 -2.980 1.00 89.00 198 ASN A C 1
ATOM 1602 O O . ASN A 1 198 ? -6.792 6.252 -3.960 1.00 89.00 198 ASN A O 1
ATOM 1606 N N . PHE A 1 199 ? -5.498 7.874 -3.095 1.00 90.00 199 PHE A N 1
ATOM 1607 C CA . PHE A 1 199 ? -4.923 8.310 -4.365 1.00 90.00 199 PHE A CA 1
ATOM 1608 C C . PHE A 1 199 ? -4.213 7.148 -5.064 1.00 90.00 199 PHE A C 1
ATOM 1610 O O . PHE A 1 199 ? -4.533 6.845 -6.211 1.00 90.00 199 PHE A O 1
ATOM 1617 N N . MET A 1 200 ? -3.328 6.441 -4.353 1.00 85.94 200 MET A N 1
ATOM 1618 C CA . MET A 1 200 ? -2.572 5.311 -4.908 1.00 85.94 200 MET A CA 1
ATOM 1619 C C . MET A 1 200 ? -3.486 4.216 -5.460 1.00 85.94 200 MET A C 1
ATOM 1621 O O . MET A 1 200 ? -3.256 3.696 -6.553 1.00 85.94 200 MET A O 1
ATOM 1625 N N . ILE A 1 201 ? -4.544 3.887 -4.717 1.00 85.44 201 ILE A N 1
ATOM 1626 C CA . ILE A 1 201 ? -5.526 2.884 -5.133 1.00 85.44 201 ILE A CA 1
ATOM 1627 C C . ILE A 1 201 ? -6.277 3.361 -6.374 1.00 85.44 201 ILE A C 1
ATOM 1629 O O . ILE A 1 201 ? -6.443 2.591 -7.314 1.00 85.44 201 ILE A O 1
ATOM 1633 N N . ASN A 1 202 ? -6.708 4.621 -6.408 1.00 86.50 202 ASN A N 1
ATOM 1634 C CA . ASN A 1 202 ? -7.490 5.169 -7.514 1.00 86.50 202 ASN A CA 1
ATOM 1635 C C . ASN A 1 202 ? -6.680 5.318 -8.805 1.00 86.50 202 ASN A C 1
ATOM 1637 O O . ASN A 1 202 ? -7.208 5.025 -9.879 1.00 86.50 202 ASN A O 1
ATOM 1641 N N . GLU A 1 203 ? -5.416 5.736 -8.720 1.00 82.56 203 GLU A N 1
ATOM 1642 C CA . GLU A 1 203 ? -4.507 5.745 -9.873 1.00 82.56 203 GLU A CA 1
ATOM 1643 C C . GLU A 1 203 ? -4.373 4.334 -10.457 1.00 82.56 203 GLU A C 1
ATOM 1645 O O . GLU A 1 203 ? -4.466 4.142 -11.671 1.00 82.56 203 GLU A O 1
ATOM 1650 N N . PHE A 1 204 ? -4.271 3.319 -9.594 1.00 76.88 204 PHE A N 1
ATOM 1651 C CA . PHE A 1 204 ? -4.188 1.936 -10.047 1.00 76.88 204 PHE A CA 1
ATOM 1652 C C . PHE A 1 204 ? -5.537 1.360 -10.518 1.00 76.88 204 PHE A C 1
ATOM 1654 O O . PHE A 1 204 ? -5.586 0.600 -11.480 1.00 76.88 204 PHE A O 1
ATOM 1661 N N . LYS A 1 205 ? -6.675 1.729 -9.921 1.00 79.69 205 LYS A N 1
ATOM 1662 C CA . LYS A 1 205 ? -7.997 1.306 -10.425 1.00 79.69 205 LYS A CA 1
ATOM 1663 C C . LYS A 1 205 ? -8.231 1.795 -11.853 1.00 79.69 205 LYS A C 1
ATOM 1665 O O . LYS A 1 205 ? -8.768 1.050 -12.665 1.00 79.69 205 LYS A O 1
ATOM 1670 N N . ARG A 1 206 ? -7.792 3.012 -12.193 1.00 70.12 206 ARG A N 1
ATOM 1671 C CA . ARG A 1 206 ? -7.866 3.521 -13.576 1.00 70.12 206 ARG A CA 1
ATOM 1672 C C . ARG A 1 206 ? -7.003 2.694 -14.535 1.00 70.12 206 ARG A C 1
ATOM 1674 O O . ARG A 1 206 ? -7.394 2.490 -15.682 1.00 70.12 206 ARG A O 1
ATOM 1681 N N . ALA A 1 207 ? -5.897 2.133 -14.043 1.00 62.78 207 ALA A N 1
ATOM 1682 C CA . ALA A 1 207 ? -5.054 1.191 -14.775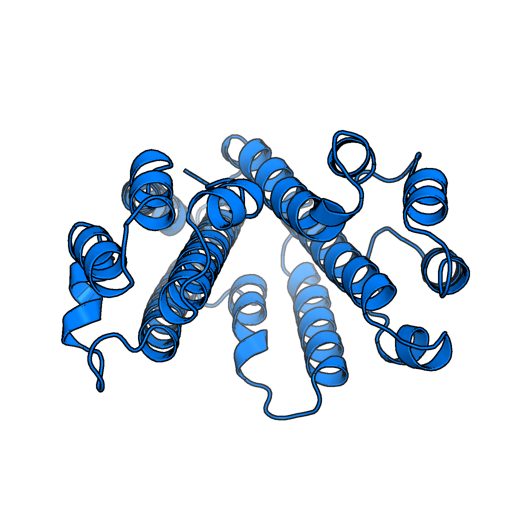 1.00 62.78 207 ALA A CA 1
ATOM 1683 C C . ALA A 1 207 ? -5.722 -0.164 -15.068 1.00 62.78 207 ALA A C 1
ATOM 1685 O O . ALA A 1 207 ? -5.275 -0.871 -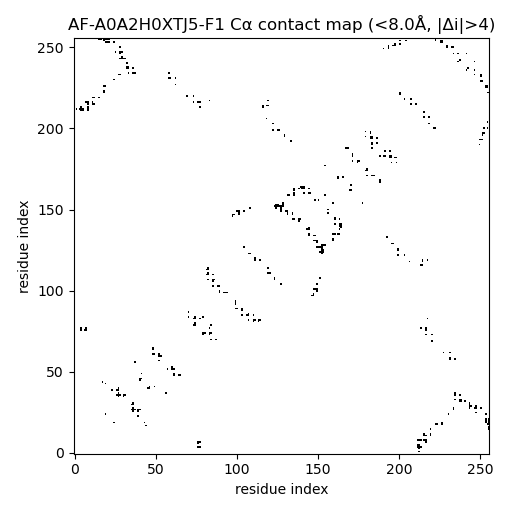15.967 1.00 62.78 207 ALA A O 1
ATOM 1686 N N . LYS A 1 208 ? -6.795 -0.539 -14.352 1.00 63.69 208 LYS A N 1
ATOM 1687 C CA . LYS A 1 208 ? -7.476 -1.844 -14.480 1.00 63.69 208 LYS A CA 1
ATOM 1688 C C . LYS A 1 208 ? -7.940 -2.151 -15.913 1.00 63.69 208 LYS A C 1
ATOM 1690 O O . LYS A 1 208 ? -7.978 -3.311 -16.316 1.00 63.69 208 LYS A O 1
ATOM 1695 N N . TYR A 1 209 ? -8.240 -1.114 -16.696 1.00 59.56 209 TYR A N 1
ATOM 1696 C CA . TYR A 1 209 ? -8.681 -1.218 -18.094 1.00 59.56 209 TYR A CA 1
ATOM 1697 C C . TYR A 1 209 ? -7.531 -1.198 -19.111 1.00 59.56 209 TYR A C 1
ATOM 1699 O O . TYR A 1 209 ? -7.744 -1.414 -20.302 1.00 59.56 209 TYR A O 1
ATOM 1707 N N . LEU A 1 210 ? -6.307 -0.954 -18.648 1.00 61.50 210 LEU A N 1
ATOM 1708 C CA . LEU A 1 210 ? -5.132 -0.692 -19.462 1.00 61.50 210 LEU A CA 1
ATOM 1709 C C . LEU A 1 210 ? -3.992 -1.601 -19.000 1.00 61.50 210 LEU A C 1
ATOM 1711 O O . LEU A 1 210 ? -3.140 -1.117 -18.272 1.00 61.50 210 LEU A O 1
ATOM 1715 N N . ALA A 1 211 ? -3.947 -2.883 -19.393 1.00 64.94 211 ALA A N 1
ATOM 1716 C CA . ALA A 1 211 ? -2.650 -3.548 -19.607 1.00 64.94 211 ALA A CA 1
ATOM 1717 C C . ALA A 1 211 ? -2.687 -5.048 -19.923 1.00 64.94 211 ALA A C 1
ATOM 1719 O O . ALA A 1 211 ? -3.346 -5.863 -19.276 1.00 64.94 211 ALA A O 1
ATOM 1720 N N . SER A 1 212 ? -1.804 -5.396 -20.856 1.00 75.56 212 SER A N 1
ATOM 1721 C CA . SER A 1 212 ? -1.105 -6.676 -20.976 1.00 75.56 212 SER A CA 1
ATOM 1722 C C . SER A 1 212 ? 0.205 -6.657 -20.173 1.00 75.56 212 SER A C 1
ATOM 1724 O O . SER A 1 212 ? 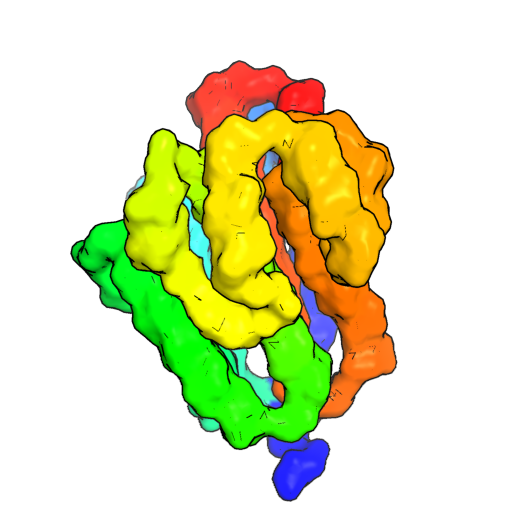0.762 -5.590 -19.935 1.00 75.56 212 SER A O 1
ATOM 1726 N N . GLY A 1 213 ? 0.791 -7.816 -19.882 1.00 85.62 213 GLY A N 1
ATOM 1727 C CA . GLY A 1 213 ? 2.110 -7.897 -19.246 1.00 85.62 213 GLY A CA 1
ATOM 1728 C C . GLY A 1 213 ? 2.021 -8.077 -17.732 1.00 85.62 213 GLY A C 1
ATOM 1729 O O . GLY A 1 213 ? 1.207 -8.862 -17.259 1.00 85.62 213 GLY A O 1
ATO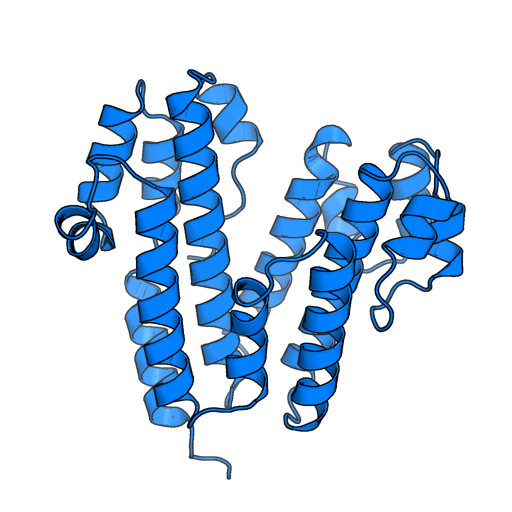M 1730 N N . LEU A 1 214 ? 2.883 -7.390 -16.979 1.00 89.81 214 LEU A N 1
ATOM 1731 C CA . LEU A 1 214 ? 2.973 -7.535 -15.519 1.00 89.81 214 LEU A CA 1
ATOM 1732 C C . LEU A 1 214 ? 1.965 -6.685 -14.751 1.00 89.81 214 LEU A C 1
ATOM 1734 O O . LEU A 1 214 ? 1.707 -6.962 -13.584 1.00 89.81 214 LEU A O 1
ATOM 1738 N N . ASP A 1 215 ? 1.416 -5.653 -15.379 1.00 90.00 215 ASP A N 1
ATOM 1739 C CA . ASP A 1 215 ? 0.611 -4.649 -14.691 1.00 90.00 215 ASP A CA 1
ATOM 1740 C C . ASP A 1 215 ? -0.614 -5.265 -13.990 1.00 90.00 215 ASP A C 1
ATOM 1742 O O . ASP A 1 215 ? -0.830 -4.916 -12.832 1.00 90.00 215 ASP A O 1
ATOM 1746 N N . PRO A 1 216 ? -1.354 -6.244 -14.562 1.00 90.00 216 PRO A N 1
ATOM 1747 C CA . PRO A 1 216 ? -2.445 -6.892 -13.829 1.00 90.00 216 PRO A CA 1
ATOM 1748 C C . PRO A 1 216 ? -1.974 -7.643 -12.574 1.00 90.00 216 PRO A C 1
ATOM 1750 O O . PRO A 1 216 ? -2.672 -7.657 -11.565 1.00 90.00 216 PRO A O 1
ATOM 1753 N N . LEU A 1 217 ? -0.773 -8.231 -12.599 1.00 92.12 217 LEU A N 1
ATOM 1754 C CA . LEU A 1 217 ? -0.206 -8.938 -11.445 1.00 92.12 217 LEU A CA 1
ATOM 1755 C C . LEU A 1 217 ? 0.208 -7.947 -10.347 1.00 92.12 217 LEU A C 1
ATOM 1757 O O . LEU A 1 217 ? -0.060 -8.185 -9.172 1.00 92.12 217 LEU A O 1
ATOM 1761 N N . VAL A 1 218 ? 0.820 -6.818 -10.728 1.00 91.50 218 VAL A N 1
ATOM 1762 C CA . VAL A 1 218 ? 1.127 -5.719 -9.794 1.00 91.50 218 VAL A CA 1
ATOM 1763 C C . VAL A 1 218 ? -0.161 -5.133 -9.217 1.00 91.50 218 VAL A C 1
ATOM 1765 O O . VAL A 1 218 ? -0.227 -4.851 -8.027 1.00 91.50 218 VAL A O 1
ATOM 1768 N N . GLY A 1 219 ? -1.215 -5.012 -10.021 1.00 89.31 219 GLY A N 1
ATOM 1769 C CA . GLY A 1 219 ? -2.512 -4.541 -9.550 1.00 89.31 219 GLY A CA 1
ATOM 1770 C C . GLY A 1 219 ? -3.143 -5.428 -8.509 1.00 89.31 219 GLY A C 1
ATOM 1771 O O . GLY A 1 219 ? -3.574 -4.942 -7.466 1.00 89.31 219 GLY A O 1
ATOM 1772 N N . PHE A 1 220 ? -3.128 -6.730 -8.763 1.00 91.12 220 PHE A N 1
ATOM 1773 C CA . PHE A 1 220 ? -3.623 -7.698 -7.804 1.00 91.12 220 PHE A CA 1
ATOM 1774 C C . PHE A 1 220 ? -2.818 -7.681 -6.497 1.00 91.12 220 PHE A C 1
ATOM 1776 O O . PHE A 1 220 ? -3.411 -7.713 -5.418 1.00 91.12 220 PHE A O 1
ATOM 1783 N N . PHE A 1 221 ? -1.485 -7.541 -6.568 1.00 92.44 221 PHE A N 1
ATOM 1784 C CA . PHE A 1 221 ? -0.652 -7.332 -5.377 1.00 92.44 221 PHE A CA 1
ATOM 1785 C C . PHE A 1 221 ? -1.137 -6.135 -4.550 1.00 92.44 221 PHE A C 1
ATOM 1787 O O . PHE A 1 221 ? -1.348 -6.262 -3.347 1.00 92.44 221 PHE A O 1
ATOM 1794 N N . LEU A 1 222 ? -1.346 -4.985 -5.191 1.00 88.75 222 LEU A N 1
ATOM 1795 C CA . LEU A 1 222 ? -1.758 -3.754 -4.512 1.00 88.75 222 LEU A CA 1
ATOM 1796 C C . LEU A 1 222 ? -3.162 -3.844 -3.928 1.00 88.75 222 LEU A C 1
ATOM 1798 O O . LEU A 1 222 ? -3.406 -3.346 -2.829 1.00 88.75 222 LEU A O 1
ATOM 1802 N N . ALA A 1 223 ? -4.071 -4.499 -4.645 1.00 89.94 223 ALA A N 1
ATOM 1803 C CA . ALA A 1 223 ? -5.417 -4.770 -4.176 1.00 89.94 223 ALA A CA 1
ATOM 1804 C C . ALA A 1 223 ? -5.392 -5.581 -2.876 1.00 89.94 223 ALA A C 1
ATOM 1806 O O . ALA A 1 223 ? -5.958 -5.150 -1.868 1.00 89.94 223 ALA A O 1
ATOM 1807 N N . LYS A 1 224 ? -4.667 -6.708 -2.875 1.00 91.88 224 LYS A N 1
ATOM 1808 C CA . LYS A 1 224 ? -4.514 -7.567 -1.695 1.00 91.88 224 LYS A CA 1
ATOM 1809 C C . LYS A 1 224 ? -3.756 -6.883 -0.567 1.00 91.88 224 LYS A C 1
ATOM 1811 O O . LYS A 1 224 ? -4.157 -7.008 0.586 1.00 91.88 224 LYS A O 1
ATOM 1816 N N . GLU A 1 225 ? -2.705 -6.125 -0.869 1.00 88.75 225 GLU A N 1
ATOM 1817 C CA . GLU A 1 225 ? -1.984 -5.358 0.146 1.00 88.75 225 GLU A CA 1
ATOM 1818 C C . GLU A 1 225 ? -2.914 -4.343 0.835 1.00 88.75 225 GLU A C 1
ATOM 1820 O O . GLU A 1 225 ? -2.920 -4.248 2.064 1.00 88.75 225 GLU A O 1
ATOM 1825 N N . ASN A 1 226 ? -3.708 -3.589 0.070 1.00 87.62 226 ASN A N 1
ATOM 1826 C CA . ASN A 1 226 ? -4.644 -2.616 0.631 1.00 87.62 226 ASN A CA 1
ATOM 1827 C C . ASN A 1 226 ? -5.758 -3.280 1.451 1.00 87.62 226 ASN A C 1
ATOM 1829 O O . ASN A 1 226 ? -6.119 -2.791 2.524 1.00 87.62 226 ASN A O 1
ATOM 1833 N N . GLU A 1 227 ? -6.292 -4.398 0.966 1.00 92.06 227 GLU A N 1
ATOM 1834 C CA . GLU A 1 227 ? -7.288 -5.191 1.680 1.00 92.06 227 GLU A CA 1
ATOM 1835 C C . GLU A 1 227 ? -6.751 -5.670 3.034 1.00 92.06 227 GLU A C 1
ATOM 1837 O O . GLU A 1 227 ? -7.356 -5.383 4.066 1.00 92.06 227 GLU A O 1
ATOM 1842 N N . LEU A 1 228 ? -5.560 -6.277 3.060 1.00 91.06 228 LEU A N 1
ATOM 1843 C CA . LEU A 1 228 ? -4.906 -6.728 4.293 1.00 91.06 228 LEU A CA 1
ATOM 1844 C C . LEU A 1 228 ? -4.603 -5.567 5.249 1.00 91.06 228 LEU A C 1
ATOM 1846 O O . LEU A 1 228 ? -4.822 -5.685 6.455 1.00 91.06 228 LEU A O 1
ATOM 1850 N N . LYS A 1 229 ? -4.147 -4.416 4.733 1.00 87.75 229 LYS A N 1
ATOM 1851 C CA . LYS A 1 229 ? -3.948 -3.193 5.536 1.00 87.75 229 LYS A CA 1
ATOM 1852 C C . LYS A 1 229 ? -5.258 -2.686 6.141 1.00 87.75 229 LYS A C 1
ATOM 1854 O O . LYS A 1 229 ? -5.255 -2.190 7.268 1.00 87.75 229 LYS A O 1
ATOM 1859 N N . THR A 1 230 ? -6.364 -2.800 5.411 1.00 91.12 230 THR A N 1
ATOM 1860 C CA . THR A 1 230 ? -7.692 -2.371 5.868 1.00 91.12 230 THR A CA 1
ATOM 1861 C C . THR A 1 230 ? -8.246 -3.318 6.930 1.00 91.12 230 THR A C 1
ATOM 1863 O O . THR A 1 230 ? -8.667 -2.846 7.984 1.00 91.12 230 THR A O 1
ATOM 1866 N N . ILE A 1 231 ? -8.149 -4.634 6.719 1.00 92.19 231 ILE A N 1
ATOM 1867 C CA . ILE A 1 231 ? -8.514 -5.658 7.711 1.00 92.19 231 ILE A CA 1
ATOM 1868 C C . ILE A 1 231 ? -7.718 -5.453 8.998 1.00 92.19 231 ILE A C 1
ATOM 1870 O O . ILE A 1 231 ? -8.301 -5.331 10.073 1.00 92.19 231 ILE A O 1
ATOM 1874 N N . ARG A 1 232 ? -6.388 -5.332 8.889 1.00 89.88 232 ARG A N 1
ATOM 1875 C CA . ARG A 1 232 ? -5.502 -5.077 10.031 1.00 89.88 232 ARG A CA 1
ATOM 1876 C C . ARG A 1 232 ? -5.905 -3.817 10.791 1.00 89.88 232 ARG A C 1
ATOM 1878 O O . ARG A 1 232 ? -5.975 -3.848 12.014 1.00 89.88 232 ARG A O 1
ATOM 1885 N N . PHE A 1 233 ? -6.171 -2.720 10.082 1.00 89.44 233 PHE A N 1
ATOM 1886 C CA . PHE A 1 233 ? -6.606 -1.470 10.703 1.00 89.44 233 PHE A CA 1
ATOM 1887 C C . PHE A 1 233 ? -7.901 -1.656 11.505 1.00 89.44 233 PHE A C 1
ATOM 1889 O O . PHE A 1 233 ? -7.937 -1.304 12.682 1.00 89.44 233 PHE A O 1
ATOM 1896 N N . ILE A 1 234 ? -8.929 -2.260 10.900 1.00 93.56 234 ILE A N 1
ATOM 1897 C CA . ILE A 1 234 ? -10.218 -2.483 11.564 1.00 93.56 234 ILE A CA 1
ATOM 1898 C C . ILE A 1 234 ? -10.041 -3.384 12.792 1.00 93.56 234 ILE A C 1
ATOM 1900 O O . ILE A 1 234 ? -10.515 -3.037 13.870 1.00 93.56 234 ILE A O 1
ATOM 1904 N N . LEU A 1 235 ? -9.309 -4.494 12.665 1.00 90.75 235 LEU A N 1
ATOM 1905 C CA . LEU A 1 235 ? -9.067 -5.430 13.766 1.00 90.75 235 LEU A CA 1
ATOM 1906 C C . LEU A 1 235 ? -8.305 -4.778 14.930 1.00 90.75 235 LEU A C 1
ATOM 1908 O O . LEU A 1 235 ? -8.692 -4.965 16.081 1.00 90.75 235 LEU A O 1
ATOM 1912 N N . ILE A 1 236 ? -7.281 -3.960 14.656 1.00 89.44 236 ILE A N 1
ATOM 1913 C CA . ILE A 1 236 ? -6.562 -3.196 15.692 1.00 89.44 236 ILE A CA 1
ATOM 1914 C C . ILE A 1 236 ? -7.502 -2.211 16.389 1.00 89.44 236 ILE A C 1
ATOM 1916 O O . ILE A 1 236 ? -7.503 -2.130 17.616 1.00 89.44 236 ILE A O 1
ATOM 1920 N N . CYS A 1 237 ? -8.300 -1.457 15.634 1.00 91.94 237 CYS A N 1
ATOM 1921 C CA . CYS A 1 237 ? -9.247 -0.506 16.207 1.00 91.94 237 CYS A CA 1
ATOM 1922 C C . CYS A 1 237 ? -10.285 -1.204 17.094 1.00 91.94 237 CYS A C 1
ATOM 1924 O O . CYS A 1 237 ? -10.537 -0.748 18.205 1.00 91.94 237 CYS A O 1
ATOM 1926 N N . LYS A 1 238 ? -10.835 -2.336 16.645 1.00 92.38 238 LYS A N 1
ATOM 1927 C CA . LYS A 1 238 ? -11.826 -3.113 17.401 1.00 92.38 238 LYS A CA 1
ATOM 1928 C C . LYS A 1 238 ? -11.236 -3.757 18.648 1.00 92.38 238 LYS A C 1
ATOM 1930 O O . LYS A 1 238 ? -11.861 -3.706 19.699 1.00 92.38 238 LYS A O 1
ATOM 1935 N N . LYS A 1 239 ? -10.007 -4.274 18.565 1.00 90.44 239 LYS A N 1
ATOM 1936 C CA . LYS A 1 239 ? -9.264 -4.782 19.727 1.00 90.44 239 LYS A CA 1
ATOM 1937 C C . LYS A 1 239 ? -9.025 -3.699 20.788 1.00 90.44 239 LYS A C 1
ATOM 1939 O O . LYS A 1 239 ? -8.985 -4.008 21.970 1.00 90.44 239 LYS A O 1
ATOM 1944 N N . ASN A 1 240 ? -8.874 -2.444 20.363 1.00 91.06 240 ASN A N 1
ATOM 1945 C CA . ASN A 1 240 ? -8.704 -1.284 21.243 1.00 91.06 240 ASN A CA 1
ATOM 1946 C C . ASN A 1 240 ? -10.024 -0.541 21.530 1.00 91.06 240 ASN A C 1
ATOM 1948 O O . ASN A 1 240 ? -9.988 0.609 21.961 1.00 91.06 240 ASN A O 1
ATOM 1952 N N . SER A 1 241 ? -11.178 -1.162 21.264 1.00 92.25 241 SER A N 1
ATOM 1953 C CA . SER A 1 241 ? -12.510 -0.611 21.553 1.00 92.25 241 SER A CA 1
ATOM 1954 C C . SER A 1 241 ? -12.793 0.767 20.931 1.00 92.25 241 SER A C 1
ATOM 1956 O O . SER A 1 241 ? -13.549 1.564 21.484 1.00 92.25 241 SER A O 1
ATOM 1958 N N . VAL A 1 242 ? -12.207 1.062 19.766 1.00 92.38 242 VAL A N 1
ATOM 1959 C CA . VAL A 1 242 ? -12.493 2.293 19.013 1.00 92.38 242 VAL A CA 1
ATOM 1960 C C . VAL A 1 242 ? -13.914 2.232 18.446 1.00 92.38 242 VAL A C 1
ATOM 1962 O O . VAL A 1 242 ? -14.325 1.233 17.847 1.00 92.38 242 VAL A O 1
ATOM 1965 N N . VAL A 1 243 ? -14.665 3.323 18.602 1.00 93.19 243 VAL A N 1
ATOM 1966 C CA . VAL A 1 243 ? -16.071 3.405 18.186 1.00 93.19 243 VAL A CA 1
ATOM 1967 C C . VAL A 1 243 ? -16.197 3.306 16.660 1.00 93.19 243 VAL A C 1
ATOM 1969 O O . VAL A 1 243 ? -15.441 3.933 15.917 1.00 93.19 243 VAL A O 1
ATOM 1972 N N . SER A 1 244 ? -17.196 2.560 16.169 1.00 92.00 244 SER A N 1
ATOM 1973 C CA . SER A 1 244 ? -17.407 2.296 14.732 1.00 92.00 244 SER A CA 1
ATOM 1974 C C . SER A 1 244 ? -17.450 3.558 13.864 1.00 92.00 244 SER A C 1
ATOM 1976 O O . SER A 1 244 ? -16.992 3.530 12.723 1.00 92.00 244 SER A O 1
ATOM 1978 N N . LYS A 1 245 ? -17.964 4.678 14.389 1.00 89.75 245 LYS A N 1
ATOM 1979 C CA . LYS A 1 245 ? -17.998 5.959 13.668 1.00 89.75 245 LYS A CA 1
ATOM 1980 C C . LYS A 1 245 ? -16.590 6.442 13.294 1.00 89.75 245 LYS A C 1
ATOM 1982 O O . LYS A 1 245 ? -16.340 6.722 12.126 1.00 89.75 245 LYS A O 1
ATOM 1987 N N . GLU A 1 246 ? -15.660 6.446 14.247 1.00 87.38 246 GLU A N 1
ATOM 1988 C CA . GLU A 1 246 ? -14.272 6.876 14.022 1.00 87.38 246 GLU A CA 1
ATOM 1989 C C . GLU A 1 246 ? -13.512 5.925 13.089 1.00 87.38 246 GLU A C 1
ATOM 1991 O O . GLU A 1 246 ? -12.667 6.354 12.300 1.00 87.38 246 GLU A O 1
ATOM 1996 N N . ILE A 1 247 ? -13.826 4.626 13.149 1.00 89.50 247 ILE A N 1
ATOM 1997 C CA . ILE A 1 247 ? -13.260 3.630 12.233 1.00 89.50 247 ILE A CA 1
ATOM 1998 C C . ILE A 1 247 ? -13.717 3.935 10.805 1.00 89.50 247 ILE A C 1
ATOM 2000 O O . ILE A 1 247 ? -12.878 4.077 9.917 1.00 89.50 247 ILE A O 1
ATOM 2004 N N . ASN A 1 248 ? -15.024 4.097 10.583 1.00 86.19 248 ASN A N 1
ATOM 2005 C CA . ASN A 1 248 ? -15.592 4.368 9.259 1.00 86.19 248 ASN A CA 1
ATOM 2006 C C . ASN A 1 248 ? -15.044 5.659 8.629 1.00 86.19 248 ASN A C 1
ATOM 2008 O O . ASN A 1 248 ? -14.785 5.703 7.427 1.00 86.19 248 ASN A O 1
ATOM 2012 N N . GLU A 1 249 ? -14.781 6.687 9.436 1.00 85.06 249 GLU A N 1
ATOM 2013 C CA . GLU A 1 249 ? -14.162 7.935 8.975 1.00 85.06 249 GLU A CA 1
ATOM 2014 C C . GLU A 1 249 ? -12.706 7.767 8.510 1.00 85.06 249 GLU A C 1
ATOM 2016 O O . GLU A 1 249 ? -12.199 8.613 7.773 1.00 85.06 249 GLU A O 1
ATOM 2021 N N . ARG A 1 250 ? -12.023 6.682 8.897 1.00 83.94 250 ARG A N 1
ATOM 2022 C CA . ARG A 1 250 ? -10.591 6.451 8.628 1.00 83.94 250 ARG A CA 1
ATOM 2023 C C . ARG A 1 250 ? -10.300 5.244 7.739 1.00 83.94 250 ARG A C 1
ATOM 2025 O O . ARG A 1 250 ? -9.194 5.146 7.206 1.00 83.94 250 ARG A O 1
ATOM 2032 N N . VAL A 1 251 ? -11.273 4.356 7.537 1.00 86.50 251 VAL A N 1
ATOM 2033 C CA . VAL A 1 251 ? -11.164 3.220 6.613 1.00 86.50 251 VAL A CA 1
ATOM 2034 C C . VAL A 1 251 ? -10.819 3.717 5.204 1.00 86.50 251 VAL A C 1
ATOM 2036 O O . VAL A 1 251 ? -11.327 4.739 4.729 1.00 86.50 251 VAL A O 1
ATOM 2039 N N . ARG A 1 252 ? -9.887 3.007 4.560 1.00 83.94 252 ARG A N 1
ATOM 2040 C CA . ARG A 1 252 ? -9.419 3.281 3.196 1.00 83.94 252 ARG A CA 1
ATOM 2041 C C . ARG A 1 252 ? -10.460 2.842 2.176 1.00 83.94 252 ARG A C 1
ATOM 2043 O O . ARG A 1 252 ? -11.274 1.960 2.444 1.00 83.94 252 ARG A O 1
ATOM 2050 N N . ILE A 1 253 ? -10.389 3.413 0.979 1.00 82.31 253 ILE A N 1
ATOM 2051 C CA . ILE A 1 253 ? -11.183 2.941 -0.154 1.00 82.31 253 ILE A CA 1
ATOM 2052 C C . ILE A 1 253 ? -10.824 1.478 -0.447 1.00 82.31 253 ILE A C 1
ATOM 2054 O O . ILE A 1 253 ? -9.658 1.080 -0.454 1.00 82.31 253 ILE A O 1
ATOM 2058 N N . ASN A 1 254 ? -11.849 0.668 -0.690 1.00 82.06 254 ASN A N 1
ATOM 2059 C CA . ASN A 1 254 ? -11.688 -0.717 -1.104 1.00 82.06 254 ASN A CA 1
ATOM 2060 C C . ASN A 1 254 ? -11.267 -0.804 -2.579 1.00 82.06 254 ASN A C 1
ATOM 2062 O O . ASN A 1 254 ? -11.687 0.025 -3.386 1.00 82.06 254 ASN A O 1
ATOM 2066 N N . TYR A 1 255 ? -10.438 -1.792 -2.939 1.00 76.12 255 TYR A N 1
ATOM 2067 C CA . TYR A 1 255 ? -10.008 -1.976 -4.329 1.00 76.12 255 TYR A CA 1
ATOM 2068 C C . TYR A 1 255 ? -11.104 -2.573 -5.229 1.00 76.12 255 TYR A C 1
ATOM 2070 O O . TYR A 1 255 ? -11.193 -2.185 -6.398 1.00 76.12 255 TYR A O 1
ATOM 2078 N N . ALA A 1 256 ? -11.908 -3.503 -4.712 1.00 72.19 256 ALA A N 1
ATOM 2079 C CA . ALA A 1 256 ? -12.987 -4.126 -5.471 1.00 72.19 256 ALA A CA 1
ATOM 2080 C C . ALA A 1 256 ? -14.113 -3.128 -5.801 1.00 72.19 256 ALA A C 1
ATOM 2082 O O . ALA A 1 256 ? -14.120 -1.996 -5.246 1.00 72.19 256 ALA A O 1
#

InterPro domains:
  IPR002843 ATPase, V0 complex, C/D subunit [PF01992] (100-250)
  IPR036079 V-type ATP synthase subunit C/D subunit superfamily [SSF103486] (5-253)
  IPR044911 V-type ATP synthase C/D subunit, domain 3 superfamily [G3DSA:1.10.132.50] (1-96)
  IPR044911 V-type ATP synthase C/D subunit, domain 3 superfamily [G3DSA:1.10.132.50] (149-251)
  IPR050873 V-ATPase V0D/AC39 subunit [PTHR38682] (99-252)

Foldseek 3Di:
DQPLQPVVLVVLVVCVVQFDDPVLLLQLLQAQFLVSSVVSVCVGPLVVVQVVDPDHLPLVVSLVVLVVVLLVSLCVSQVNQQLSVLVSQLPVDPDDPQVSVQVSLVSNQVSVVVDPDPLSLLLSLLVLVLQLLVLLVVDPALVSSLSNHHPDHPDDPVLSSVCRPPDLVVVLVSCCPPPLNVQCVVDDSVQNNLSSLQSSLVSLLVCPVDDDDCSSSVNSVSLSVLSSVQSVLSSVCNVVSNHSVVNVVRRHDHND

Solvent-accessible surface area (backbone atoms only — not comparable to full-atom values): 14568 Å² total; per-residue (Å²): 134,92,68,78,32,57,66,33,43,55,52,45,60,60,50,53,77,64,49,68,44,60,66,58,52,50,52,35,35,60,34,92,39,43,67,53,24,49,52,54,44,52,74,42,77,55,44,77,51,60,81,71,45,94,48,90,90,44,60,68,56,47,53,49,52,53,50,52,56,50,47,55,51,50,29,61,42,48,73,61,35,56,48,59,56,33,70,60,49,65,76,76,63,92,63,64,75,50,63,44,50,45,54,33,52,53,46,35,58,57,25,45,72,80,51,86,56,64,65,62,50,52,50,54,16,52,52,36,36,51,50,40,56,51,40,52,78,66,42,90,44,56,67,53,33,60,71,51,54,53,86,76,32,82,68,55,69,68,63,57,57,70,45,49,92,54,54,66,68,58,48,52,59,74,34,60,88,43,91,58,26,77,49,45,67,79,48,63,72,94,45,39,71,49,26,51,54,37,44,57,51,51,60,50,56,66,40,72,86,60,68,79,64,63,54,51,56,54,46,50,50,53,38,53,51,52,50,50,53,44,53,51,49,45,51,53,36,32,71,67,69,52,56,39,71,66,44,59,76,60,60,64,76,61,76,95

Secondary structure (DSSP, 8-state):
--STTHHHHHHHHHHHTTSPPHHHHHHHHH-SSHHHHHHHHHTSGGGGTGGG-SSTT-HHHHHHHHHHHHHHHHHHHTTS-HHHHHHHGGGG--S-HHHHHHHHHHHHHHHGGG---HHHHHHHHHHHHHHHHHHHHH-SSHHHHHHH--SSSSS-HHHHHHTTT--HHHHHHHTTTSTTHHHHHTS-GGGHHHHHHHHHHHHHHHHTTS-SSSHHHHHHHHHHHHHHHHHHHHHHHHHTT--HHHHHHHPPPP--